Protein AF-A0A1V0PUF7-F1 (afdb_monomer)

Mean predicted aligned error: 21.1 Å

Structure (mmCIF, N/CA/C/O backbone):
data_AF-A0A1V0PUF7-F1
#
_entry.id   AF-A0A1V0PUF7-F1
#
loop_
_atom_site.group_PDB
_atom_site.id
_atom_site.type_symbol
_atom_site.labe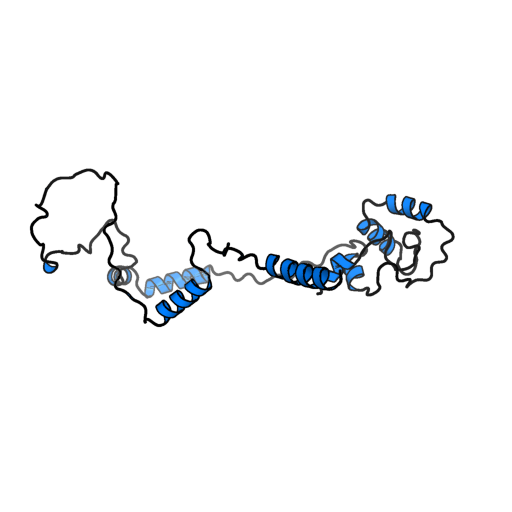l_atom_id
_atom_site.label_alt_id
_atom_site.label_comp_id
_atom_site.label_asym_id
_atom_site.label_entity_id
_atom_site.label_seq_id
_atom_site.pdbx_PDB_ins_code
_atom_site.Cartn_x
_atom_site.Cartn_y
_atom_site.Cartn_z
_atom_site.occupancy
_atom_site.B_iso_or_equiv
_atom_site.auth_seq_id
_atom_site.auth_comp_id
_atom_site.auth_asym_id
_atom_site.auth_atom_id
_atom_site.pdbx_PDB_model_num
ATOM 1 N N . MET A 1 1 ? 55.492 -46.759 9.736 1.00 54.50 1 MET A N 1
ATOM 2 C CA . MET A 1 1 ? 54.784 -45.461 9.606 1.00 54.50 1 MET A CA 1
ATOM 3 C C . MET A 1 1 ? 53.263 -45.589 9.458 1.00 54.50 1 MET A C 1
ATOM 5 O O . MET A 1 1 ? 52.569 -44.731 9.977 1.00 54.50 1 MET A O 1
ATOM 9 N N . ARG A 1 2 ? 52.713 -46.649 8.836 1.00 57.88 2 ARG A N 1
ATOM 10 C CA . ARG A 1 2 ? 51.250 -46.826 8.687 1.00 57.88 2 ARG A CA 1
ATOM 11 C C . ARG A 1 2 ? 50.503 -47.172 9.989 1.00 57.88 2 ARG A C 1
ATOM 13 O O . ARG A 1 2 ? 49.412 -46.662 10.195 1.00 57.88 2 ARG A O 1
ATOM 20 N N . SER A 1 3 ? 51.117 -47.931 10.900 1.00 56.78 3 SER A N 1
ATOM 21 C CA . SER A 1 3 ? 50.485 -48.321 12.176 1.00 56.78 3 SER A CA 1
ATOM 22 C C . SER A 1 3 ? 50.370 -47.184 13.202 1.00 56.78 3 SER A C 1
ATOM 24 O O . SER A 1 3 ? 49.534 -47.248 14.097 1.00 56.78 3 SER A O 1
ATOM 26 N N . GLY A 1 4 ? 51.186 -46.130 13.070 1.00 59.78 4 GLY A N 1
ATOM 27 C CA . GLY A 1 4 ? 51.101 -44.949 13.939 1.00 59.78 4 GLY A CA 1
ATOM 28 C C . GLY A 1 4 ? 49.900 -44.061 13.608 1.00 59.78 4 GLY A C 1
ATOM 29 O O . GLY A 1 4 ? 49.308 -43.469 14.503 1.00 59.78 4 GLY A O 1
ATOM 30 N N . LEU A 1 5 ? 49.490 -44.029 12.335 1.00 60.69 5 LEU A N 1
ATOM 31 C CA . LEU A 1 5 ? 48.364 -43.215 11.878 1.00 60.69 5 LEU A CA 1
ATOM 32 C C . LEU A 1 5 ? 47.017 -43.775 12.370 1.00 60.69 5 LEU A C 1
ATOM 34 O O . LEU A 1 5 ? 46.132 -43.017 12.752 1.00 60.69 5 LEU A O 1
ATOM 38 N N . THR A 1 6 ? 46.880 -45.103 12.426 1.00 68.00 6 THR A N 1
ATOM 39 C CA . THR A 1 6 ? 45.682 -45.776 12.956 1.00 68.00 6 THR A CA 1
ATOM 40 C C . THR A 1 6 ? 45.525 -45.600 14.466 1.00 68.00 6 THR A C 1
ATOM 42 O O . THR A 1 6 ? 44.407 -45.453 14.946 1.00 68.00 6 THR A O 1
ATOM 45 N N . LEU A 1 7 ? 46.631 -45.555 15.215 1.00 67.06 7 LEU A N 1
ATOM 46 C CA . LEU A 1 7 ? 46.606 -45.357 16.669 1.00 67.06 7 LEU A CA 1
ATOM 47 C C . LEU A 1 7 ? 46.245 -43.909 17.044 1.00 67.06 7 LEU A C 1
ATOM 49 O O . LEU A 1 7 ? 45.498 -43.688 17.993 1.00 67.06 7 LEU A O 1
ATOM 53 N N . LEU A 1 8 ? 46.692 -42.934 16.244 1.00 68.19 8 LEU A N 1
ATOM 54 C CA . LEU A 1 8 ? 46.340 -41.521 16.413 1.00 68.19 8 LEU A CA 1
ATOM 55 C C . LEU A 1 8 ? 44.849 -41.249 16.125 1.00 68.19 8 LEU A C 1
ATOM 57 O O . LEU A 1 8 ? 44.216 -40.461 16.824 1.00 68.19 8 LEU A O 1
ATOM 61 N N . ALA A 1 9 ? 44.270 -41.928 15.129 1.00 67.56 9 ALA A N 1
ATOM 62 C CA . ALA A 1 9 ? 42.866 -41.753 14.749 1.00 67.56 9 ALA A CA 1
ATOM 63 C C . ALA A 1 9 ? 41.879 -42.292 15.804 1.00 67.56 9 ALA A C 1
ATOM 65 O O . ALA A 1 9 ? 40.845 -41.674 16.047 1.00 67.56 9 ALA A O 1
ATOM 66 N N . VAL A 1 10 ? 42.206 -43.405 16.474 1.00 67.56 10 VAL A N 1
ATOM 67 C CA . VAL A 1 10 ? 41.369 -43.954 17.559 1.00 67.56 10 VAL A CA 1
ATOM 68 C C . VAL A 1 10 ? 41.420 -43.060 18.803 1.00 67.56 10 VAL A C 1
ATOM 70 O O . VAL A 1 10 ? 40.397 -42.853 19.452 1.00 67.56 10 VAL A O 1
ATOM 73 N N . PHE A 1 11 ? 42.578 -42.461 19.104 1.00 64.25 11 PHE A N 1
ATOM 74 C CA . PHE A 1 11 ? 42.719 -41.547 20.243 1.00 64.25 11 PHE A CA 1
ATOM 75 C C . PHE A 1 11 ? 41.975 -40.216 20.041 1.00 64.25 11 PHE A C 1
ATOM 77 O O . PHE A 1 11 ? 41.446 -39.660 21.001 1.00 64.25 11 PHE A O 1
ATOM 84 N N . ALA A 1 12 ? 41.867 -39.731 18.798 1.00 63.28 12 ALA A N 1
ATOM 85 C CA . ALA A 1 12 ? 41.093 -38.531 18.477 1.00 63.28 12 ALA A CA 1
ATOM 86 C C . ALA A 1 12 ? 39.573 -38.723 18.668 1.00 63.28 12 ALA A C 1
ATOM 88 O O . ALA A 1 12 ? 38.879 -37.766 19.002 1.00 63.28 12 ALA A O 1
ATOM 89 N N . LEU A 1 13 ? 39.054 -39.949 18.512 1.00 61.91 13 LEU A N 1
ATOM 90 C CA . LEU A 1 13 ? 37.620 -40.236 18.656 1.00 61.91 13 LEU A CA 1
ATOM 91 C C . LEU A 1 13 ? 37.158 -40.313 20.124 1.00 61.91 13 LEU A C 1
ATOM 93 O O . LEU A 1 13 ? 36.019 -39.969 20.427 1.00 61.91 13 LEU A O 1
ATOM 97 N N . ALA A 1 14 ? 38.038 -40.713 21.049 1.00 60.75 14 ALA A N 1
ATOM 98 C CA . ALA A 1 14 ? 37.718 -40.793 22.479 1.00 60.75 14 ALA A CA 1
ATOM 99 C C . ALA A 1 14 ? 37.688 -39.419 23.183 1.00 60.75 14 ALA A C 1
ATOM 101 O O . ALA A 1 14 ? 37.128 -39.298 24.270 1.00 60.75 14 ALA A O 1
ATOM 102 N N . ALA A 1 15 ? 38.243 -38.373 22.559 1.00 57.47 15 ALA A N 1
ATOM 103 C CA . ALA A 1 15 ? 38.269 -37.013 23.105 1.00 57.47 15 ALA A CA 1
ATOM 104 C C . ALA A 1 15 ? 36.958 -36.226 22.891 1.00 57.47 15 ALA A C 1
ATOM 106 O O . ALA A 1 15 ? 36.810 -35.135 23.435 1.00 57.47 15 ALA A O 1
ATOM 107 N N . CYS A 1 16 ? 35.996 -36.770 22.136 1.00 59.12 16 CYS A N 1
ATOM 108 C CA . CYS A 1 16 ? 34.691 -36.136 21.914 1.00 59.12 16 CYS A CA 1
ATOM 109 C C . CYS A 1 16 ? 33.589 -36.605 22.877 1.00 59.12 16 CYS A C 1
ATOM 111 O O . CYS A 1 16 ? 32.457 -36.147 22.748 1.00 59.12 16 CYS A O 1
ATOM 113 N N . ASN A 1 17 ? 33.883 -37.471 23.855 1.00 54.75 17 ASN A N 1
ATOM 114 C CA . ASN A 1 17 ? 32.907 -37.842 24.882 1.00 54.75 17 ASN A CA 1
ATOM 115 C C . ASN A 1 17 ? 33.027 -36.910 26.097 1.00 54.75 17 ASN A C 1
ATOM 117 O O . ASN A 1 17 ? 33.421 -37.322 27.187 1.00 54.75 17 ASN A O 1
ATOM 121 N N . THR A 1 18 ? 32.734 -35.622 25.905 1.00 58.53 18 THR A N 1
ATOM 122 C CA . THR A 1 18 ? 32.532 -34.719 27.039 1.00 58.53 18 THR A CA 1
ATOM 123 C C . THR A 1 18 ? 31.222 -35.113 27.701 1.00 58.53 18 THR A C 1
ATOM 125 O O . THR A 1 18 ? 30.160 -34.946 27.101 1.00 58.53 18 THR A O 1
ATOM 128 N N . GLN A 1 19 ? 31.283 -35.640 28.926 1.00 58.41 19 GLN A N 1
ATOM 129 C CA . GLN A 1 19 ? 30.111 -35.686 29.793 1.00 58.41 19 GLN A CA 1
ATOM 130 C C . GLN A 1 19 ? 29.656 -34.236 29.980 1.00 58.41 19 GLN A C 1
ATOM 132 O O . GLN A 1 19 ? 30.264 -33.482 30.736 1.00 58.41 19 GLN A O 1
ATOM 137 N N . LEU A 1 20 ? 28.647 -33.819 29.213 1.00 52.38 20 LEU A N 1
ATOM 138 C CA . LEU A 1 20 ? 27.932 -32.586 29.488 1.00 52.38 20 LEU A CA 1
ATOM 139 C C . LEU A 1 20 ? 27.336 -32.761 30.885 1.00 52.38 20 LEU A C 1
ATOM 141 O O . LEU A 1 20 ? 26.439 -33.582 31.073 1.00 52.38 20 LEU A O 1
ATOM 145 N N . SER A 1 21 ? 27.860 -32.028 31.865 1.00 56.50 21 SER A N 1
ATOM 146 C CA . SER A 1 21 ? 27.171 -31.857 33.138 1.00 56.50 21 SER A CA 1
ATOM 147 C C . SER A 1 21 ? 25.794 -31.278 32.842 1.00 56.50 21 SER A C 1
ATOM 149 O O . SER A 1 21 ? 25.690 -30.270 32.135 1.00 56.50 21 SER A O 1
ATOM 151 N N . ASP A 1 22 ? 24.757 -31.942 33.349 1.00 58.22 22 ASP A N 1
ATOM 152 C CA . ASP A 1 22 ? 23.367 -31.564 33.143 1.00 58.22 22 ASP A CA 1
ATOM 153 C C . ASP A 1 22 ? 23.135 -30.137 33.657 1.00 58.22 22 ASP A C 1
ATOM 155 O O . ASP A 1 22 ? 22.972 -29.879 34.848 1.00 58.22 22 ASP A O 1
ATOM 159 N N . SER A 1 23 ? 23.190 -29.175 32.737 1.00 54.06 23 SER A N 1
ATOM 160 C CA . SER A 1 23 ? 22.937 -27.764 33.027 1.00 54.06 23 SER A CA 1
ATOM 161 C C . SER A 1 23 ? 21.434 -27.484 33.149 1.00 54.06 23 SER A C 1
ATOM 163 O O . SER A 1 23 ? 21.046 -26.333 33.331 1.00 54.06 23 SER A O 1
ATOM 165 N N . ALA A 1 24 ? 20.588 -28.525 33.083 1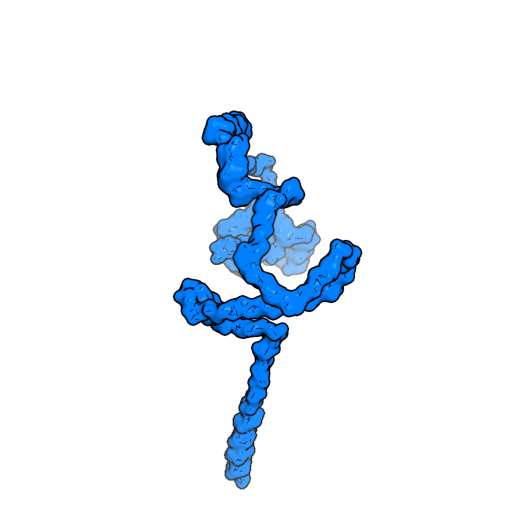.00 51.47 24 ALA A N 1
ATOM 166 C CA . ALA A 1 24 ? 19.198 -28.482 33.519 1.00 51.47 24 ALA A CA 1
ATOM 167 C C . ALA A 1 24 ? 19.045 -28.719 35.032 1.00 51.47 24 ALA A C 1
ATOM 169 O O . ALA A 1 24 ? 17.925 -28.924 35.503 1.00 51.47 24 ALA A O 1
ATOM 170 N N . ALA A 1 25 ? 20.128 -28.611 35.815 1.00 56.50 25 ALA A N 1
ATOM 171 C CA . ALA A 1 25 ? 20.036 -28.209 37.216 1.00 56.50 25 ALA A CA 1
ATOM 172 C C . ALA A 1 25 ? 19.457 -26.785 37.266 1.00 56.50 25 ALA A C 1
ATOM 174 O O . ALA A 1 25 ? 20.166 -25.787 37.393 1.00 56.50 25 ALA A O 1
ATOM 175 N N . GLY A 1 26 ? 18.147 -26.698 37.041 1.00 54.66 26 GLY A N 1
ATOM 176 C CA . GLY A 1 26 ? 17.382 -25.476 37.108 1.00 54.66 26 GLY A CA 1
ATOM 177 C C . GLY A 1 26 ? 17.546 -24.812 38.469 1.00 54.66 26 GLY A C 1
ATOM 178 O O . GLY A 1 26 ? 18.071 -25.368 39.430 1.00 54.66 26 GLY A O 1
ATOM 179 N N . VAL A 1 27 ? 17.050 -23.590 38.538 1.00 58.72 27 VAL A N 1
ATOM 180 C CA . VAL A 1 27 ? 17.091 -22.640 39.659 1.00 58.72 27 VAL A CA 1
ATOM 181 C C . VAL A 1 27 ? 16.249 -23.078 40.881 1.00 58.72 27 VAL A C 1
ATOM 183 O O . VAL A 1 27 ? 15.682 -22.253 41.589 1.00 58.72 27 VAL A O 1
ATOM 186 N N . GLY A 1 28 ? 16.190 -24.384 41.160 1.00 56.34 28 GLY A N 1
ATOM 187 C CA . GLY A 1 28 ? 15.453 -24.973 42.279 1.00 56.34 28 GLY A CA 1
ATOM 188 C C . GLY A 1 28 ? 13.972 -25.213 41.995 1.00 56.34 28 GLY A C 1
ATOM 189 O O . GLY A 1 28 ? 13.187 -25.299 42.932 1.00 56.34 28 GLY A O 1
ATOM 190 N N . TYR A 1 29 ? 13.576 -25.301 40.724 1.00 53.59 29 TYR A N 1
ATOM 191 C CA . TYR A 1 29 ? 12.231 -25.723 40.333 1.00 53.59 29 TYR A CA 1
ATOM 192 C C . TYR A 1 29 ? 12.358 -27.085 39.667 1.00 53.59 29 TYR A C 1
ATOM 194 O O . TYR A 1 29 ? 13.157 -27.240 38.738 1.00 53.59 29 TYR A O 1
ATOM 202 N N . ASP A 1 30 ? 11.605 -28.062 40.161 1.00 64.88 30 ASP A N 1
ATOM 203 C CA . ASP A 1 30 ? 11.598 -29.411 39.611 1.00 64.88 30 ASP A CA 1
ATOM 204 C C . ASP A 1 30 ? 11.327 -29.401 38.101 1.00 64.88 30 ASP A C 1
ATOM 206 O O . ASP A 1 30 ? 10.665 -28.509 37.559 1.00 64.88 30 ASP A O 1
ATOM 210 N N . SER A 1 31 ? 11.849 -30.410 37.397 1.00 74.44 31 SER A N 1
ATOM 211 C CA . SER A 1 31 ? 11.601 -30.544 35.961 1.00 74.44 31 SER A CA 1
ATOM 212 C C . SER A 1 31 ? 10.095 -30.563 35.678 1.00 74.44 31 SER A C 1
ATOM 214 O O . SER A 1 31 ? 9.304 -31.113 36.446 1.00 74.44 31 SER A O 1
ATOM 216 N N . TYR A 1 32 ? 9.680 -30.012 34.537 1.00 69.56 32 TYR A N 1
ATOM 217 C CA . TYR A 1 32 ? 8.265 -29.989 34.153 1.00 69.56 32 TYR A CA 1
ATOM 218 C C . TYR A 1 32 ? 7.618 -31.389 34.165 1.00 69.56 32 TYR A C 1
ATOM 220 O O . TYR A 1 32 ? 6.437 -31.530 34.478 1.00 69.56 32 TYR A O 1
ATOM 228 N N . GLY A 1 33 ? 8.401 -32.437 33.878 1.00 79.19 33 GLY A N 1
ATOM 229 C CA . GLY A 1 33 ? 7.958 -33.827 33.989 1.00 79.19 33 GLY A CA 1
ATOM 230 C C . GLY A 1 33 ? 7.598 -34.231 35.422 1.00 79.19 33 GLY A C 1
ATOM 231 O O . GLY A 1 33 ? 6.561 -34.853 35.628 1.00 79.19 33 GLY A O 1
ATOM 232 N N . ALA A 1 34 ? 8.393 -33.825 36.415 1.00 74.06 34 ALA A N 1
ATOM 233 C CA . ALA A 1 34 ? 8.101 -34.080 37.826 1.00 74.06 34 ALA A CA 1
ATOM 234 C C . ALA A 1 34 ? 6.834 -33.340 38.291 1.00 74.06 34 ALA A C 1
ATOM 236 O O . ALA A 1 34 ? 5.981 -33.939 38.944 1.00 74.06 34 ALA A O 1
ATOM 237 N N . TYR A 1 35 ? 6.645 -32.087 37.860 1.00 74.81 35 TYR A N 1
ATOM 238 C CA . TYR A 1 35 ? 5.406 -31.341 38.112 1.00 74.81 35 TYR A CA 1
ATOM 239 C C . TYR A 1 35 ? 4.171 -32.037 37.516 1.00 74.81 35 TYR A C 1
ATOM 241 O O . TYR A 1 35 ? 3.133 -32.140 38.171 1.00 74.81 35 TYR A O 1
ATOM 249 N N . ALA A 1 36 ? 4.269 -32.538 36.280 1.00 80.88 36 ALA A N 1
ATOM 250 C CA . ALA A 1 36 ? 3.162 -33.234 35.629 1.00 80.88 36 ALA A CA 1
ATOM 251 C C . ALA A 1 36 ? 2.765 -34.514 36.383 1.00 80.88 36 ALA A C 1
ATOM 253 O O . ALA A 1 36 ? 1.575 -34.747 36.587 1.00 80.88 36 ALA A O 1
ATOM 254 N N . VAL A 1 37 ? 3.748 -35.290 36.853 1.00 79.56 37 VAL A N 1
ATOM 255 C CA . VAL A 1 37 ? 3.519 -36.513 37.641 1.00 79.56 37 VAL A CA 1
ATOM 256 C C . VAL A 1 37 ? 2.880 -36.194 38.994 1.00 79.56 37 VAL A C 1
ATOM 258 O O . VAL A 1 37 ? 1.894 -36.826 39.364 1.00 79.56 37 VAL A O 1
ATOM 261 N N . GLN A 1 38 ? 3.379 -35.186 39.711 1.00 79.38 38 GLN A N 1
ATOM 262 C CA . GLN A 1 38 ? 2.833 -34.810 41.018 1.00 79.38 38 GLN A CA 1
ATOM 263 C C . GLN A 1 38 ? 1.401 -34.264 40.913 1.00 79.38 38 GLN A C 1
ATOM 265 O O . GLN A 1 38 ? 0.551 -34.551 41.754 1.00 79.38 38 GLN A O 1
ATOM 270 N N . ARG A 1 39 ? 1.098 -33.529 39.836 1.00 78.81 39 ARG A N 1
ATOM 271 C CA . ARG A 1 39 ? -0.262 -33.069 39.540 1.00 78.81 39 ARG A CA 1
ATOM 272 C C . ARG A 1 39 ? -1.212 -34.234 39.258 1.00 78.81 39 ARG A C 1
ATOM 274 O O . ARG A 1 39 ? -2.337 -34.209 39.745 1.00 78.81 39 ARG A O 1
ATOM 281 N N . GLU A 1 40 ? -0.783 -35.232 38.487 1.00 78.69 40 GLU A N 1
ATOM 282 C CA . GLU A 1 40 ? -1.593 -36.431 38.219 1.00 78.69 40 GLU A CA 1
ATOM 283 C C . GLU A 1 40 ? -1.876 -37.210 39.511 1.00 78.69 40 GLU A C 1
ATOM 285 O O . GLU A 1 40 ? -3.022 -37.580 39.744 1.00 78.69 40 GLU A O 1
ATOM 290 N N . GLN A 1 41 ? -0.884 -37.357 40.396 1.00 78.81 41 GLN A N 1
ATOM 291 C CA . GLN A 1 41 ? -1.042 -38.013 41.704 1.00 78.81 41 GLN A CA 1
ATOM 292 C C . GLN A 1 41 ? -1.995 -37.262 42.650 1.00 78.81 41 GLN A C 1
ATOM 294 O O . GLN A 1 41 ? -2.788 -37.881 43.362 1.00 78.81 41 GLN A O 1
ATOM 299 N N . ALA A 1 42 ? -1.948 -35.925 42.646 1.00 75.50 42 ALA A N 1
ATOM 300 C CA . ALA A 1 42 ? -2.864 -35.089 43.424 1.00 75.50 42 ALA A CA 1
ATOM 301 C C . ALA A 1 42 ? -4.306 -35.151 42.889 1.00 75.50 42 ALA A C 1
ATOM 303 O O . ALA A 1 42 ? -5.259 -35.110 43.665 1.00 75.50 42 ALA A O 1
ATOM 304 N N . LEU A 1 43 ? -4.475 -35.275 41.569 1.00 76.38 43 LEU A N 1
ATOM 305 C CA . LEU A 1 43 ? -5.785 -35.412 40.927 1.00 76.38 43 LEU A CA 1
ATOM 306 C C . LEU A 1 43 ? -6.367 -36.824 41.064 1.00 76.38 43 LEU A C 1
ATOM 308 O O . LEU A 1 43 ? -7.585 -36.967 41.135 1.00 76.38 43 LEU A O 1
ATOM 312 N N . SER A 1 44 ? -5.519 -37.854 41.118 1.00 77.44 44 SER A N 1
ATOM 313 C CA . SER A 1 44 ? -5.937 -39.243 41.326 1.00 77.44 44 SER A CA 1
ATOM 314 C C . SER A 1 44 ? -6.200 -39.584 42.796 1.00 77.44 44 SER A C 1
ATOM 316 O O . SER A 1 44 ? -6.651 -40.687 43.079 1.00 77.44 44 SER A O 1
ATOM 318 N N . GLY A 1 45 ? -5.942 -38.653 43.726 1.00 65.00 45 GLY A N 1
ATOM 319 C CA . GLY A 1 45 ? -6.181 -38.831 45.162 1.00 65.00 45 GLY A CA 1
ATOM 320 C C . GLY A 1 45 ? -5.190 -39.765 45.865 1.00 65.00 45 GLY A C 1
ATOM 321 O O . GLY A 1 45 ? -5.385 -40.082 47.034 1.00 65.00 45 GLY A O 1
ATOM 322 N N . GLU A 1 46 ? -4.117 -40.172 45.183 1.00 62.91 46 GLU A N 1
ATOM 323 C CA . GLU A 1 46 ? -3.211 -41.242 45.632 1.00 62.91 46 GLU A CA 1
ATOM 324 C C . GLU A 1 46 ? -1.924 -40.706 46.301 1.00 62.91 46 GLU A C 1
ATOM 326 O O . GLU A 1 46 ? -0.991 -41.460 46.563 1.00 62.91 46 GLU A O 1
ATOM 331 N N . GLY A 1 47 ? -1.850 -39.393 46.557 1.00 59.16 47 GLY A N 1
ATOM 332 C CA . GLY A 1 47 ? -0.657 -38.706 47.078 1.00 59.16 47 GLY A CA 1
ATOM 333 C C . GLY A 1 47 ? -0.937 -37.682 48.180 1.00 59.16 47 GLY A C 1
ATOM 334 O O . GLY A 1 47 ? -0.199 -36.709 48.314 1.00 59.16 47 GLY A O 1
ATOM 335 N N . ALA A 1 48 ? -2.017 -37.853 48.944 1.00 55.81 48 ALA A N 1
ATOM 336 C CA . ALA A 1 48 ? -2.269 -37.032 50.123 1.00 55.81 48 ALA A CA 1
ATOM 337 C C . ALA A 1 48 ? -1.472 -37.574 51.321 1.00 55.81 48 ALA A C 1
ATOM 339 O O . ALA A 1 48 ? -2.023 -38.248 52.190 1.00 55.81 48 ALA A O 1
ATOM 340 N N . ASP A 1 49 ? -0.173 -37.273 51.378 1.00 57.12 49 ASP A N 1
ATOM 341 C CA . ASP A 1 49 ? 0.524 -37.304 52.664 1.00 57.12 49 ASP A CA 1
ATOM 342 C C . ASP A 1 49 ? -0.152 -36.287 53.601 1.00 57.12 49 ASP A C 1
ATOM 344 O O . ASP A 1 49 ? -0.510 -35.184 53.162 1.00 57.12 49 ASP A O 1
ATOM 348 N N . PRO A 1 50 ? -0.373 -36.619 54.886 1.00 52.22 50 PRO A N 1
ATOM 349 C CA . PRO A 1 50 ? -0.953 -35.673 55.822 1.00 52.22 50 PRO A CA 1
ATO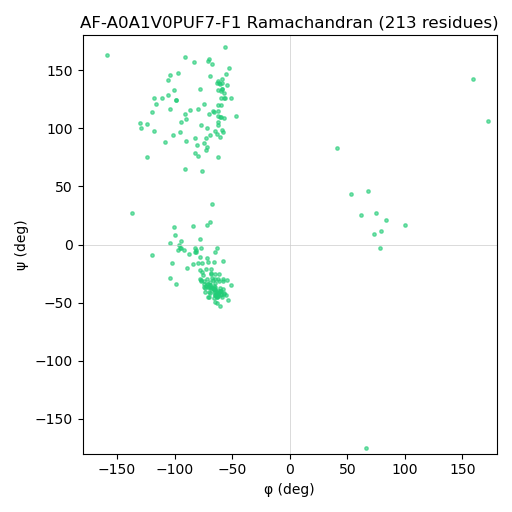M 350 C C . PRO A 1 50 ? -0.043 -34.448 55.912 1.00 52.22 50 PRO A C 1
ATOM 352 O O . PRO A 1 50 ? 1.123 -34.546 56.291 1.00 52.22 50 PRO A O 1
ATOM 355 N N . VAL A 1 51 ? -0.589 -33.280 55.575 1.00 48.84 51 VAL A N 1
ATOM 356 C CA . VAL A 1 51 ? 0.076 -31.993 55.782 1.00 48.84 51 VAL A CA 1
ATOM 357 C C . VAL A 1 51 ? 0.269 -31.803 57.285 1.00 48.84 51 VAL A C 1
ATOM 359 O O . VAL A 1 51 ? -0.621 -31.335 57.993 1.00 48.84 51 VAL A O 1
ATOM 362 N N . THR A 1 52 ? 1.440 -32.169 57.798 1.00 48.19 52 THR A N 1
ATOM 363 C CA . THR A 1 52 ? 1.906 -31.687 59.096 1.00 48.19 52 THR A CA 1
ATOM 364 C C . THR A 1 52 ? 2.268 -30.219 58.930 1.00 48.19 52 THR A C 1
ATOM 366 O O . THR A 1 52 ? 3.330 -29.882 58.409 1.00 48.19 52 THR A O 1
ATOM 369 N N . VAL A 1 53 ? 1.364 -29.335 59.348 1.00 46.19 53 VAL A N 1
ATOM 370 C CA . VAL A 1 53 ? 1.661 -27.913 59.526 1.00 46.19 53 VAL A CA 1
ATOM 371 C C . VAL A 1 53 ? 2.736 -27.774 60.604 1.00 46.19 53 VAL A C 1
ATOM 373 O O . VAL A 1 53 ? 2.466 -27.915 61.795 1.00 46.19 53 VAL A O 1
ATOM 376 N N . ALA A 1 54 ? 3.977 -27.523 60.186 1.00 53.09 54 ALA A N 1
ATOM 377 C CA . ALA A 1 54 ? 4.988 -26.994 61.090 1.00 53.09 54 ALA A CA 1
ATOM 378 C C . ALA A 1 54 ? 4.518 -25.608 61.579 1.00 53.09 54 ALA A C 1
ATOM 380 O O . ALA A 1 54 ? 3.956 -24.855 60.775 1.00 53.09 54 ALA A O 1
ATOM 381 N N . PRO A 1 55 ? 4.713 -25.248 62.862 1.00 48.88 55 PRO A N 1
ATOM 382 C CA . PRO A 1 55 ? 4.342 -23.925 63.344 1.00 48.88 55 PRO A CA 1
ATOM 383 C C . PRO A 1 55 ? 5.062 -22.851 62.523 1.00 48.88 55 PRO A C 1
ATOM 385 O O . PRO A 1 55 ? 6.276 -22.924 62.330 1.00 48.88 55 PRO A O 1
ATOM 388 N N . LEU A 1 56 ? 4.311 -21.860 62.037 1.00 41.59 56 LEU A N 1
ATOM 389 C CA . LEU A 1 56 ? 4.898 -20.645 61.486 1.00 41.59 56 LEU A CA 1
ATOM 390 C C . LEU A 1 56 ? 5.669 -19.940 62.604 1.00 41.59 56 LEU A C 1
ATOM 392 O O . LEU A 1 56 ? 5.071 -19.507 63.590 1.00 41.59 56 LEU A O 1
ATOM 396 N N . ASP A 1 57 ? 6.972 -19.761 62.409 1.00 43.50 57 ASP A N 1
ATOM 397 C CA . ASP A 1 57 ? 7.778 -18.848 63.212 1.00 43.50 57 ASP A CA 1
ATOM 398 C C . ASP A 1 57 ? 7.409 -17.408 62.812 1.00 43.50 57 ASP A C 1
ATOM 400 O O . ASP A 1 57 ? 8.037 -16.767 61.968 1.00 43.50 57 ASP A O 1
ATOM 404 N N . VAL A 1 58 ? 6.302 -16.905 63.365 1.00 42.56 58 VAL A N 1
ATOM 405 C CA . VAL A 1 58 ? 5.925 -15.494 63.248 1.00 42.56 58 VAL A CA 1
ATOM 406 C C . VAL A 1 58 ? 6.841 -14.707 64.177 1.00 42.56 58 VAL A C 1
ATOM 408 O O . VAL A 1 58 ? 6.505 -14.426 65.324 1.00 42.56 58 VAL A O 1
ATOM 411 N N . THR A 1 59 ? 8.007 -14.296 63.679 1.00 45.91 59 THR A N 1
ATOM 412 C CA . THR A 1 59 ? 8.790 -13.220 64.308 1.00 45.91 59 THR A CA 1
ATOM 413 C C . THR A 1 59 ? 8.137 -11.873 63.981 1.00 45.91 59 THR A C 1
ATOM 415 O O . THR A 1 59 ? 8.674 -11.025 63.276 1.00 45.91 59 THR A O 1
ATOM 418 N N . GLY A 1 60 ? 6.907 -11.705 64.458 1.00 42.72 60 GLY A N 1
ATOM 419 C CA . GLY A 1 60 ? 6.147 -10.467 64.421 1.00 42.72 60 GLY A CA 1
ATOM 420 C C . GLY A 1 60 ? 5.750 -10.134 65.847 1.00 42.72 60 GLY A C 1
ATOM 421 O O . GLY A 1 60 ? 4.864 -10.767 66.411 1.00 42.72 60 GLY A O 1
ATOM 422 N N . THR A 1 61 ? 6.438 -9.168 66.445 1.00 47.44 61 THR A N 1
ATOM 423 C CA . THR A 1 61 ? 6.145 -8.621 67.770 1.00 47.44 61 THR A CA 1
ATOM 424 C C . THR A 1 61 ? 4.739 -8.016 67.786 1.00 47.44 61 THR A C 1
ATOM 426 O O . THR A 1 61 ? 4.546 -6.849 67.454 1.00 47.44 61 THR A O 1
ATOM 429 N N . ALA A 1 62 ? 3.749 -8.815 68.181 1.00 40.28 62 ALA A N 1
ATOM 430 C CA . ALA A 1 62 ? 2.427 -8.344 68.564 1.00 40.28 62 ALA A CA 1
ATOM 431 C C . ALA A 1 62 ? 2.360 -8.277 70.093 1.00 40.28 62 ALA A C 1
ATOM 433 O O . ALA A 1 62 ? 2.677 -9.233 70.799 1.00 40.28 62 ALA A O 1
ATOM 434 N N . ALA A 1 63 ? 2.026 -7.088 70.582 1.00 41.72 63 ALA A N 1
ATOM 435 C CA . ALA A 1 63 ? 2.045 -6.712 71.981 1.00 41.72 63 ALA A CA 1
ATOM 436 C C . ALA A 1 63 ? 1.145 -7.597 72.858 1.00 41.72 63 ALA A C 1
ATOM 438 O O . ALA A 1 63 ? 0.017 -7.936 72.506 1.00 41.72 63 ALA A O 1
ATOM 439 N N . VAL A 1 64 ? 1.688 -7.909 74.032 1.00 44.72 64 VAL A N 1
ATOM 440 C CA . VAL A 1 64 ? 1.072 -8.598 75.166 1.00 44.72 64 VAL A CA 1
ATOM 441 C C . VAL A 1 64 ? -0.176 -7.846 75.636 1.00 44.72 64 VAL A C 1
ATOM 443 O O . VAL A 1 64 ? -0.072 -6.675 75.993 1.00 44.72 64 VAL A O 1
ATOM 446 N N . ILE A 1 65 ? -1.320 -8.534 75.722 1.00 40.75 65 ILE A N 1
ATOM 447 C CA . ILE A 1 65 ? -2.419 -8.154 76.623 1.00 40.75 65 ILE A CA 1
ATOM 448 C C . ILE A 1 65 ? -2.832 -9.380 77.450 1.00 40.75 65 ILE A C 1
ATOM 450 O O . ILE A 1 65 ? -3.503 -10.290 76.980 1.00 40.75 65 ILE A O 1
ATOM 454 N N . GLU A 1 66 ? -2.312 -9.369 78.678 1.00 47.75 66 GLU A N 1
ATOM 455 C CA . GLU A 1 66 ? -2.930 -9.745 79.956 1.00 47.75 66 GLU A CA 1
ATOM 456 C C . GLU A 1 66 ? -3.827 -10.989 80.025 1.00 47.75 66 GLU A C 1
ATOM 458 O O . GLU A 1 66 ? -5.049 -10.894 80.026 1.00 47.75 66 GLU A O 1
ATOM 463 N N . ASN A 1 67 ? -3.191 -12.155 80.176 1.00 43.69 67 ASN A N 1
ATOM 464 C CA . ASN A 1 67 ? -3.353 -13.091 81.305 1.00 43.69 67 ASN A CA 1
ATOM 465 C C . ASN A 1 67 ? -2.566 -14.365 80.935 1.00 43.69 67 ASN A C 1
ATOM 467 O O . ASN A 1 67 ? -3.009 -15.083 80.036 1.00 43.69 67 ASN A O 1
ATOM 471 N N . PRO A 1 68 ? -1.392 -14.659 81.528 1.00 43.03 68 PRO A N 1
ATOM 472 C CA . PRO A 1 68 ? -0.655 -15.859 81.166 1.00 43.03 68 PRO A CA 1
ATOM 473 C C . PRO A 1 68 ? -1.397 -17.060 81.757 1.00 43.03 68 PRO A C 1
ATOM 475 O O . PRO A 1 68 ? -1.185 -17.439 82.905 1.00 43.03 68 PRO A O 1
ATOM 478 N N . LEU A 1 69 ? -2.308 -17.643 80.979 1.00 45.16 69 LEU A N 1
ATOM 479 C CA . LEU A 1 69 ? -2.693 -19.026 81.195 1.00 45.16 69 LEU A CA 1
ATOM 480 C C . LEU A 1 69 ? -1.467 -19.870 80.862 1.00 45.16 69 LEU A C 1
ATOM 482 O O . LEU A 1 69 ? -0.963 -19.861 79.740 1.00 45.16 69 LEU A O 1
ATOM 486 N N . ASP A 1 70 ? -0.964 -20.525 81.898 1.00 44.06 70 ASP A N 1
ATOM 487 C CA . ASP A 1 70 ? 0.128 -21.481 81.869 1.00 44.06 70 ASP A CA 1
ATOM 488 C C . ASP A 1 70 ? -0.092 -22.485 80.720 1.00 44.06 70 ASP A C 1
ATOM 490 O O . ASP A 1 70 ? -1.013 -23.305 80.753 1.00 44.06 70 ASP A O 1
ATOM 494 N N . ALA A 1 71 ? 0.740 -22.416 79.677 1.00 50.00 71 ALA A N 1
ATOM 495 C CA . ALA A 1 71 ? 0.636 -23.236 78.462 1.00 50.00 71 ALA A CA 1
ATOM 496 C C . ALA A 1 71 ? 1.027 -24.716 78.684 1.00 50.00 71 ALA A C 1
ATOM 498 O O . ALA A 1 71 ? 1.330 -25.442 77.739 1.00 50.00 71 ALA A O 1
ATOM 499 N N . THR A 1 72 ? 1.061 -25.163 79.940 1.00 48.41 72 THR A N 1
ATOM 500 C CA . THR A 1 72 ? 1.478 -26.504 80.366 1.00 48.41 72 THR A CA 1
ATOM 501 C C . THR A 1 72 ? 0.310 -27.419 80.737 1.00 48.41 72 THR A C 1
ATOM 503 O O . THR A 1 72 ? 0.530 -28.584 81.071 1.00 48.41 72 THR A O 1
ATOM 506 N N . THR A 1 73 ? -0.936 -26.950 80.622 1.00 50.75 73 THR A N 1
ATOM 507 C CA . THR A 1 73 ? -2.122 -27.807 80.760 1.00 50.75 73 THR A CA 1
ATOM 508 C C . THR A 1 73 ? -2.648 -28.217 79.379 1.00 50.75 73 THR A C 1
ATOM 510 O O . THR A 1 73 ? -2.903 -27.346 78.546 1.00 50.75 73 THR A O 1
ATOM 513 N N . PRO A 1 74 ? -2.797 -29.525 79.084 1.00 53.38 74 PRO A N 1
ATOM 514 C CA . PRO A 1 74 ? -3.490 -29.972 77.883 1.00 53.38 74 PRO A CA 1
ATOM 515 C C . PRO A 1 74 ? -4.933 -29.466 77.933 1.00 53.38 74 PRO A C 1
ATOM 517 O O . PRO A 1 74 ? -5.719 -29.915 78.765 1.00 53.38 74 PRO A O 1
ATOM 520 N N . VAL A 1 75 ? -5.268 -28.505 77.076 1.00 56.41 75 VAL A N 1
ATOM 521 C CA . VAL A 1 75 ? -6.653 -28.078 76.876 1.00 56.41 75 VAL A CA 1
ATOM 522 C C . VAL A 1 75 ? -7.336 -29.171 76.062 1.00 56.41 75 VAL A C 1
ATOM 524 O O . VAL A 1 75 ? -6.875 -29.511 74.970 1.00 56.41 75 VAL A O 1
ATOM 527 N N . ASP A 1 76 ? -8.399 -29.757 76.609 1.00 61.56 76 ASP A N 1
ATOM 528 C CA . ASP A 1 76 ? -9.244 -30.698 75.881 1.00 61.56 76 ASP A CA 1
ATOM 529 C C . ASP A 1 76 ? -9.824 -29.964 74.653 1.00 61.56 76 ASP A C 1
ATOM 531 O O . ASP A 1 76 ? -10.405 -28.888 74.815 1.00 61.56 76 ASP A O 1
ATOM 535 N N . PRO A 1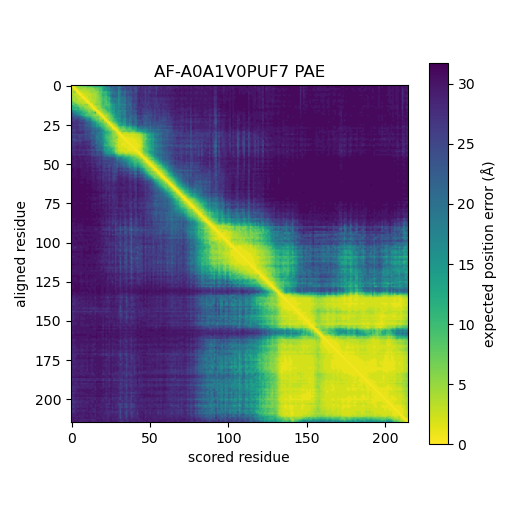 77 ? -9.681 -30.478 73.416 1.00 56.69 77 PRO A N 1
ATOM 536 C CA . PRO A 1 77 ? -10.258 -29.842 72.229 1.00 56.69 77 PRO A CA 1
ATOM 537 C C . PRO A 1 77 ? -11.787 -29.665 72.315 1.00 56.69 77 PRO A C 1
ATOM 539 O O . PRO A 1 77 ? -12.348 -28.888 71.544 1.00 56.69 77 PRO A O 1
ATOM 542 N N . SER A 1 78 ? -12.450 -30.334 73.266 1.00 58.09 78 SER A N 1
ATOM 543 C CA . SER A 1 78 ? -13.857 -30.132 73.636 1.00 58.09 78 SER A CA 1
ATOM 544 C C . SER A 1 78 ? -14.168 -28.750 74.231 1.00 58.09 78 SER A C 1
ATOM 546 O O . SER A 1 78 ? -15.307 -28.298 74.134 1.00 58.09 78 SER A O 1
ATOM 548 N N . ASP A 1 79 ? -13.181 -28.081 74.839 1.00 55.16 79 ASP A N 1
ATOM 549 C CA . ASP A 1 79 ? -13.355 -26.813 75.569 1.00 55.16 79 ASP A CA 1
ATOM 550 C C . ASP A 1 79 ? -13.079 -25.566 74.710 1.00 55.16 79 ASP A C 1
ATOM 552 O O . ASP A 1 79 ? -13.284 -24.431 75.152 1.00 55.16 79 ASP A O 1
ATOM 556 N N . VAL A 1 80 ? -12.658 -25.738 73.451 1.00 57.59 80 VAL A N 1
ATOM 557 C CA . VAL A 1 80 ? -12.488 -24.619 72.515 1.00 57.59 80 VAL A CA 1
ATOM 558 C C . VAL A 1 80 ? -13.849 -24.249 71.926 1.00 57.59 80 VAL A C 1
ATOM 560 O O . VAL A 1 80 ? -14.236 -24.690 70.844 1.00 57.59 80 VAL A O 1
ATOM 563 N N . ALA A 1 81 ? -14.591 -23.397 72.631 1.00 59.62 81 ALA A N 1
ATOM 564 C CA . ALA A 1 81 ? -15.765 -22.746 72.064 1.00 59.62 81 ALA A CA 1
ATOM 565 C C . ALA A 1 81 ? -15.325 -21.805 70.926 1.00 59.62 81 ALA A C 1
ATOM 567 O O . ALA A 1 81 ? -14.900 -20.671 71.158 1.00 59.62 81 ALA A O 1
ATOM 568 N N . ILE A 1 82 ? -15.420 -22.270 69.675 1.00 60.62 82 ILE A N 1
ATOM 569 C CA . ILE A 1 82 ? -15.271 -21.416 68.492 1.00 60.62 82 ILE A CA 1
ATOM 570 C C . ILE A 1 82 ? -16.401 -20.381 68.542 1.00 60.62 82 ILE A C 1
ATOM 572 O O . ILE A 1 82 ? -17.563 -20.693 68.277 1.00 60.62 82 ILE A O 1
ATOM 576 N N . THR A 1 83 ? -16.077 -19.138 68.892 1.00 57.88 83 THR A N 1
ATOM 577 C CA . THR A 1 83 ? -17.028 -18.027 68.803 1.00 57.88 83 THR A CA 1
ATOM 578 C C . THR A 1 83 ? -17.310 -17.721 67.331 1.00 57.88 83 THR A C 1
ATOM 580 O O . THR A 1 83 ? -16.584 -16.985 66.668 1.00 57.88 83 THR A O 1
ATOM 583 N N . THR A 1 84 ? -18.378 -18.306 66.788 1.00 60.59 84 THR A N 1
ATOM 584 C CA . THR A 1 84 ? -18.833 -18.062 65.407 1.00 60.59 84 THR A CA 1
ATOM 585 C C . THR A 1 84 ? -19.465 -16.681 65.225 1.00 60.59 84 THR A C 1
ATOM 587 O O . THR A 1 84 ? -19.694 -16.256 64.096 1.00 60.59 84 THR A O 1
ATOM 590 N N . ASN A 1 85 ? -19.746 -15.968 66.320 1.00 56.06 85 ASN A N 1
ATOM 591 C CA . ASN A 1 85 ? -20.152 -14.568 66.289 1.00 56.06 85 ASN A CA 1
ATOM 592 C C . ASN A 1 85 ? -18.908 -13.690 66.371 1.00 56.06 85 ASN A C 1
ATOM 594 O O . ASN A 1 85 ? -18.461 -13.311 67.453 1.00 56.06 85 ASN A O 1
ATOM 598 N N . ASN A 1 86 ? -18.355 -13.376 65.205 1.00 65.69 86 ASN A N 1
ATOM 599 C CA . ASN A 1 86 ? -17.290 -12.401 65.066 1.00 65.69 86 ASN A CA 1
ATOM 600 C C . ASN A 1 86 ? -17.879 -11.149 64.393 1.00 65.69 86 ASN A C 1
ATOM 602 O O . ASN A 1 86 ? -17.879 -11.067 63.169 1.00 65.69 86 ASN A O 1
ATOM 606 N N . PRO A 1 87 ? -18.438 -10.192 65.160 1.00 65.12 87 PRO A N 1
ATOM 607 C CA . PRO A 1 87 ? -19.163 -9.041 64.607 1.00 65.12 87 PRO A CA 1
ATOM 608 C C . PRO A 1 87 ? -18.284 -8.089 63.773 1.00 65.12 87 PRO A C 1
ATOM 610 O O . PRO A 1 87 ? -18.810 -7.158 63.171 1.00 65.12 87 PRO A O 1
ATOM 613 N N . GLY A 1 88 ? -16.961 -8.304 63.743 1.00 67.94 88 GLY A N 1
ATOM 614 C CA . GLY A 1 88 ? -16.018 -7.604 62.867 1.00 67.94 88 GLY A CA 1
ATOM 615 C C . GLY A 1 88 ? -15.653 -8.347 61.574 1.00 67.94 88 GLY A C 1
ATOM 616 O O . GLY A 1 88 ? -14.922 -7.786 60.762 1.00 67.94 88 GLY A O 1
ATOM 617 N N . LEU A 1 89 ? -16.120 -9.586 61.373 1.00 69.62 89 LEU A N 1
ATOM 618 C CA . LEU A 1 89 ? -15.913 -10.353 60.142 1.00 69.62 89 LEU A CA 1
ATOM 619 C C . LEU A 1 89 ? -17.201 -10.410 59.312 1.00 69.62 89 LEU A C 1
ATOM 621 O O . LEU A 1 89 ? -18.299 -10.560 59.839 1.00 69.62 89 LEU A O 1
ATOM 625 N N . SER A 1 90 ? -17.021 -10.321 58.000 1.00 77.00 90 SER A N 1
ATOM 626 C CA . SER A 1 90 ? -18.037 -10.524 56.966 1.00 77.00 90 SER A CA 1
ATOM 627 C C . SER A 1 90 ? -18.804 -11.848 57.1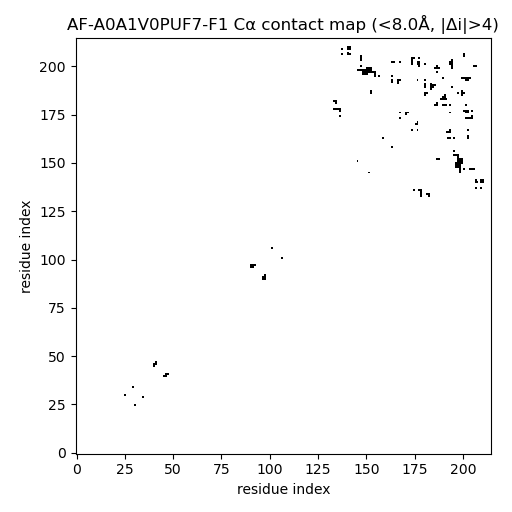49 1.00 77.00 90 SER A C 1
ATOM 629 O O . SER A 1 90 ? -18.180 -12.909 57.223 1.00 77.00 90 SER A O 1
ATOM 631 N N . ASP A 1 91 ? -20.141 -11.815 57.202 1.00 80.69 91 ASP A N 1
ATOM 632 C CA . ASP A 1 91 ? -21.007 -12.998 57.346 1.00 80.69 91 ASP A CA 1
ATOM 633 C C . ASP A 1 91 ? -21.649 -13.478 56.027 1.00 80.69 91 ASP A C 1
ATOM 635 O O . ASP A 1 91 ? -22.538 -14.329 56.021 1.00 80.69 91 ASP A O 1
ATOM 639 N N . GLU A 1 92 ? -21.142 -13.005 54.890 1.00 75.00 92 GLU A N 1
ATOM 640 C CA . GLU A 1 92 ? -21.582 -13.316 53.522 1.00 75.00 92 GLU A CA 1
ATOM 641 C C . GLU A 1 92 ? -21.342 -14.783 53.133 1.00 75.00 92 GLU A C 1
ATOM 643 O O . GLU A 1 92 ? -21.903 -15.254 52.147 1.00 75.00 92 GLU A O 1
ATOM 648 N N . GLN A 1 93 ? -20.527 -15.517 53.897 1.00 79.56 93 GLN A N 1
ATOM 649 C CA . GLN A 1 93 ? -20.332 -16.965 53.739 1.00 79.56 93 GLN A CA 1
ATOM 650 C C . GLN A 1 93 ? -21.231 -17.807 54.669 1.00 79.56 93 GLN A C 1
ATOM 652 O O . GLN A 1 93 ? -21.215 -19.034 54.591 1.00 79.56 93 GLN A O 1
ATOM 657 N N . ASN A 1 94 ? -22.036 -17.191 55.546 1.00 82.19 94 ASN A N 1
ATOM 658 C CA . ASN A 1 94 ? -22.985 -17.896 56.410 1.00 82.19 94 ASN A CA 1
ATOM 659 C C . ASN A 1 94 ? -24.383 -17.933 55.767 1.00 82.19 94 ASN A C 1
ATOM 661 O O . ASN A 1 94 ? -25.134 -16.957 55.795 1.00 82.19 94 ASN A O 1
ATOM 665 N N . PHE A 1 95 ? -24.775 -19.097 55.243 1.00 78.75 95 PHE A N 1
ATOM 666 C CA . PHE A 1 95 ? -26.060 -19.293 54.562 1.00 78.75 95 PHE A CA 1
ATOM 667 C C . PHE A 1 95 ? -27.291 -18.968 55.427 1.00 78.75 95 PHE A C 1
ATOM 669 O O . PHE A 1 95 ? -28.299 -18.505 54.891 1.00 78.75 95 PHE A O 1
ATOM 676 N N . ALA A 1 96 ? -27.234 -19.162 56.750 1.00 80.69 96 ALA A N 1
ATOM 677 C CA . ALA A 1 96 ? -28.338 -18.820 57.653 1.00 80.69 96 ALA A CA 1
ATOM 678 C C . ALA A 1 96 ? -28.465 -17.298 57.859 1.00 80.69 96 ALA A C 1
ATOM 680 O O . ALA A 1 96 ? -29.570 -16.752 57.896 1.00 80.69 96 ALA A O 1
ATOM 681 N N . ALA A 1 97 ? -27.335 -16.592 57.935 1.00 80.81 97 ALA A N 1
ATOM 682 C CA . ALA A 1 97 ? -27.314 -15.134 58.035 1.00 80.81 97 ALA A CA 1
ATOM 683 C C . ALA A 1 97 ? -27.779 -14.467 56.729 1.00 80.81 97 ALA A C 1
ATOM 685 O O . ALA A 1 97 ? -28.578 -13.535 56.759 1.00 80.81 97 ALA A O 1
ATOM 686 N N . VAL A 1 98 ? -27.356 -14.984 55.572 1.00 79.62 98 VAL A N 1
ATOM 687 C CA . VAL A 1 98 ? -27.750 -14.437 54.264 1.00 79.62 98 VAL A CA 1
ATOM 688 C C . VAL A 1 98 ? -29.225 -14.716 53.959 1.00 79.62 98 VAL A C 1
ATOM 690 O O . VAL A 1 98 ? -29.947 -13.797 53.580 1.00 79.62 98 VAL A O 1
ATOM 693 N N . SER A 1 99 ? -29.710 -15.942 54.189 1.00 79.50 99 SER A N 1
ATOM 694 C CA . SER A 1 99 ? -31.114 -16.306 53.916 1.00 79.50 99 SER A CA 1
ATOM 695 C C . SER A 1 99 ? -32.131 -15.631 54.841 1.00 79.50 99 SER A C 1
ATOM 697 O O . SER A 1 99 ? -33.285 -15.461 54.453 1.00 79.50 99 SER A O 1
ATOM 699 N N . SER A 1 100 ? -31.722 -15.214 56.044 1.00 81.88 100 SER A N 1
ATOM 700 C CA . SER A 1 100 ? -32.580 -14.417 56.933 1.00 81.88 100 SER A CA 1
ATOM 701 C C . SER A 1 100 ? -32.663 -12.938 56.535 1.00 81.88 100 SER A C 1
ATOM 703 O O . SER A 1 100 ? -33.633 -12.273 56.896 1.00 81.88 100 SER A O 1
ATOM 705 N N . ARG A 1 101 ? -31.680 -12.419 55.784 1.00 83.25 101 ARG A N 1
ATOM 706 C CA . ARG A 1 101 ? -31.607 -11.008 55.356 1.00 83.25 101 ARG A CA 1
ATOM 707 C C . ARG A 1 101 ? -32.101 -10.775 53.934 1.00 83.25 101 ARG A C 1
ATOM 709 O O . ARG A 1 101 ? -32.631 -9.707 53.651 1.00 83.25 101 ARG A O 1
ATOM 716 N N . VAL A 1 102 ? -31.888 -11.741 53.044 1.00 82.69 102 VAL A N 1
ATOM 717 C CA . VAL A 1 102 ? -32.209 -11.636 51.620 1.00 82.69 102 VAL A CA 1
ATOM 718 C C . VAL A 1 102 ? -33.216 -12.716 51.274 1.00 82.69 102 VAL A C 1
ATOM 720 O O . VAL A 1 102 ? -32.921 -13.910 51.341 1.00 82.69 102 VAL A O 1
ATOM 723 N N . THR A 1 103 ? -34.424 -12.298 50.909 1.00 88.62 103 THR A N 1
ATOM 724 C CA . THR A 1 103 ? -35.471 -13.227 50.491 1.00 88.62 103 THR A CA 1
ATOM 725 C C . THR A 1 103 ? -35.440 -13.452 48.980 1.00 88.62 103 THR A C 1
ATOM 727 O O . THR A 1 103 ? -34.961 -12.631 48.201 1.00 88.62 103 THR A O 1
ATOM 730 N N . ILE A 1 104 ? -36.074 -14.537 48.528 1.00 86.81 104 ILE A N 1
ATOM 731 C CA . ILE A 1 104 ? -36.283 -14.818 47.095 1.00 86.81 104 ILE A CA 1
ATOM 732 C C . ILE A 1 104 ? -37.051 -13.675 46.399 1.00 86.81 104 ILE A C 1
ATOM 734 O O . ILE A 1 104 ? -36.914 -13.454 45.194 1.00 86.81 104 ILE A O 1
ATOM 738 N N . GLN A 1 105 ? -37.906 -12.965 47.142 1.00 89.69 105 GLN A N 1
ATOM 739 C CA . GLN A 1 105 ? -38.676 -11.840 46.612 1.00 89.69 105 GLN A CA 1
ATOM 740 C C . GLN A 1 105 ? -37.763 -10.642 46.325 1.00 89.69 105 GLN A C 1
ATOM 742 O O . GLN A 1 105 ? -37.893 -10.033 45.261 1.00 89.69 105 GLN A O 1
ATOM 747 N N . ASP A 1 106 ? -36.806 -10.375 47.218 1.00 90.44 106 ASP A N 1
ATOM 748 C CA . ASP A 1 106 ? -35.811 -9.310 47.059 1.00 90.44 106 ASP A CA 1
ATOM 749 C C . ASP A 1 106 ? -34.890 -9.587 45.867 1.00 90.44 106 ASP A C 1
ATOM 751 O O . ASP A 1 106 ? -34.674 -8.712 45.024 1.00 90.44 106 ASP A O 1
ATOM 755 N N . ASP A 1 107 ? -34.429 -10.832 45.723 1.00 90.06 107 ASP A N 1
ATOM 756 C CA . ASP A 1 107 ? -33.617 -11.249 44.575 1.00 90.06 107 ASP A CA 1
ATOM 757 C C . ASP A 1 107 ? -34.369 -11.079 43.252 1.00 90.06 107 ASP A C 1
ATOM 759 O O . ASP A 1 107 ? -33.808 -10.602 42.260 1.00 90.06 107 ASP A O 1
ATOM 763 N N . ARG A 1 108 ? -35.668 -11.404 43.225 1.00 92.62 108 ARG A N 1
ATOM 764 C CA . ARG A 1 108 ? -36.489 -11.187 42.031 1.00 92.62 108 ARG A CA 1
ATOM 765 C C . ARG A 1 108 ? -36.597 -9.707 41.684 1.00 92.62 108 ARG A C 1
ATOM 767 O O . ARG A 1 108 ? -36.458 -9.369 40.509 1.00 92.62 108 ARG A O 1
ATOM 774 N N . ALA A 1 109 ? -36.825 -8.844 42.672 1.00 94.00 109 ALA A N 1
ATOM 775 C CA . ALA A 1 109 ? -36.912 -7.401 42.463 1.00 94.00 109 ALA A CA 1
ATOM 776 C C . ALA A 1 109 ? -35.584 -6.831 41.937 1.00 94.00 109 ALA A C 1
ATOM 778 O O . ALA A 1 109 ? -35.572 -6.037 40.997 1.00 94.00 109 ALA A O 1
ATOM 779 N N . ARG A 1 110 ? -34.449 -7.307 42.462 1.00 92.94 110 ARG A N 1
ATOM 780 C CA . ARG A 1 110 ? -33.116 -6.922 41.982 1.00 92.94 110 ARG A CA 1
ATOM 781 C C . ARG A 1 110 ? -32.879 -7.348 40.536 1.00 92.94 110 ARG A C 1
ATOM 783 O O . ARG A 1 110 ? -32.390 -6.553 39.738 1.00 92.94 110 ARG A O 1
ATOM 790 N N . LEU A 1 111 ? -33.241 -8.580 40.183 1.00 94.12 111 LEU A N 1
ATOM 791 C CA . LEU A 1 111 ? -33.132 -9.070 38.808 1.00 94.12 111 LEU A CA 1
ATOM 792 C C . LEU A 1 111 ? -34.053 -8.300 37.855 1.00 94.12 111 LEU A C 1
ATOM 794 O O . LEU A 1 111 ? -33.665 -8.048 36.718 1.00 94.12 111 LEU A O 1
ATOM 798 N N . GLN A 1 112 ? -35.248 -7.905 38.301 1.00 94.81 112 GLN A N 1
ATOM 799 C CA . GLN A 1 112 ? -36.145 -7.043 37.527 1.00 94.81 112 GLN A CA 1
ATOM 800 C C . GLN A 1 112 ? -35.512 -5.671 37.279 1.00 94.81 112 GLN A C 1
ATOM 802 O O . GLN A 1 112 ? -35.372 -5.284 36.123 1.00 94.81 112 GLN A O 1
ATOM 807 N N . ALA A 1 113 ? -35.003 -5.009 38.320 1.00 93.94 113 ALA A N 1
ATOM 808 C CA . ALA A 1 113 ? -34.308 -3.729 38.186 1.00 93.94 113 ALA A CA 1
ATOM 809 C C . ALA A 1 113 ? -33.056 -3.820 37.288 1.00 93.94 113 ALA A C 1
ATOM 811 O O . ALA A 1 113 ? -32.763 -2.913 36.512 1.00 93.94 113 ALA A O 1
ATOM 812 N N . GLN A 1 114 ? -32.305 -4.924 37.344 1.00 95.00 114 GLN A N 1
ATOM 813 C CA . GLN A 1 114 ? -31.163 -5.142 36.447 1.00 95.00 114 GLN A CA 1
ATOM 814 C C . GLN A 1 114 ? -31.597 -5.349 34.995 1.00 95.00 114 GLN A C 1
ATOM 816 O O . GLN A 1 114 ? -30.940 -4.846 34.088 1.00 95.00 114 GLN A O 1
ATOM 821 N N . ARG A 1 115 ? -32.711 -6.055 34.770 1.00 93.44 115 ARG A N 1
ATOM 822 C CA . ARG A 1 115 ? -33.286 -6.259 33.433 1.00 93.44 115 ARG A CA 1
ATOM 823 C C . ARG A 1 115 ? -33.810 -4.962 32.830 1.00 93.44 115 ARG A C 1
ATOM 825 O O . ARG A 1 115 ? -33.629 -4.763 31.637 1.00 93.44 115 ARG A O 1
ATOM 832 N N . GLU A 1 116 ? -34.402 -4.081 33.634 1.00 94.25 116 GLU A N 1
ATOM 833 C CA . GLU A 1 116 ? -34.849 -2.750 33.190 1.00 94.25 116 GLU A CA 1
ATOM 834 C C . GLU A 1 116 ? -33.688 -1.885 32.680 1.00 94.25 116 GLU A C 1
ATOM 836 O O . GLU A 1 116 ? -33.864 -1.093 31.759 1.00 94.25 116 GLU A O 1
ATOM 841 N N . ASN A 1 117 ? -32.490 -2.079 33.236 1.00 92.06 117 ASN A N 1
ATOM 842 C CA . ASN A 1 117 ? -31.280 -1.355 32.848 1.00 92.06 117 ASN A CA 1
ATOM 843 C C . ASN A 1 117 ? -30.406 -2.111 31.831 1.00 92.06 117 ASN A C 1
ATOM 845 O O . ASN A 1 117 ? -29.345 -1.620 31.441 1.00 92.06 117 ASN A O 1
ATOM 849 N N . TYR A 1 118 ? -30.807 -3.311 31.408 1.00 90.81 118 TYR A N 1
ATOM 850 C CA . TYR A 1 118 ? -30.019 -4.122 30.492 1.00 90.81 118 TYR A CA 1
ATOM 851 C C . TYR A 1 118 ? -30.204 -3.643 29.050 1.00 90.81 118 TYR A C 1
ATOM 853 O O . TYR A 1 118 ? -31.291 -3.739 28.482 1.00 90.81 118 TYR A O 1
ATOM 861 N N . VAL A 1 119 ? -29.121 -3.163 28.436 1.00 90.81 119 VAL A N 1
ATOM 862 C CA . VAL A 1 119 ? -29.098 -2.750 27.028 1.00 90.81 119 VAL A CA 1
ATOM 863 C C . VAL A 1 119 ? -28.139 -3.647 26.256 1.00 90.81 119 VAL A C 1
ATOM 865 O O . VAL A 1 119 ? -26.943 -3.688 26.543 1.00 90.81 119 VAL A O 1
ATOM 868 N N . VAL A 1 120 ? -28.659 -4.341 25.243 1.00 89.62 120 VAL A N 1
ATOM 869 C CA . VAL A 1 120 ? -27.840 -5.061 24.261 1.00 89.62 120 VAL A CA 1
ATOM 870 C C . VAL A 1 120 ? -27.464 -4.087 23.154 1.00 89.62 120 VAL A C 1
ATOM 872 O O . VAL A 1 120 ? -28.331 -3.592 22.438 1.00 89.62 120 VAL A O 1
ATOM 875 N N . VAL A 1 121 ? -26.172 -3.806 23.006 1.00 90.00 121 VAL A N 1
ATOM 876 C CA . VAL A 1 121 ? -25.661 -3.047 21.862 1.00 90.00 121 VAL A CA 1
ATOM 877 C C . VAL A 1 121 ? -25.290 -4.037 20.768 1.00 90.00 121 VAL A C 1
ATOM 879 O O . VAL A 1 121 ? -24.349 -4.815 20.922 1.00 90.00 121 VAL A O 1
ATOM 882 N N . GLU A 1 122 ? -26.035 -4.021 19.665 1.00 89.19 122 GLU A N 1
ATOM 883 C CA . GLU A 1 122 ? -25.721 -4.863 18.512 1.00 89.19 122 GLU A CA 1
ATOM 884 C C . GLU A 1 122 ? -24.435 -4.394 17.807 1.00 89.19 122 GLU A C 1
ATOM 886 O O . GLU A 1 122 ? -24.175 -3.184 17.727 1.00 89.19 122 GLU A O 1
ATOM 891 N N . PRO A 1 123 ? -23.620 -5.319 17.260 1.00 85.81 123 PRO A N 1
ATOM 892 C CA . PRO A 1 123 ? -22.431 -4.950 16.509 1.00 85.81 123 PRO A CA 1
ATOM 893 C C . PRO A 1 123 ? -22.828 -4.150 15.266 1.00 85.81 123 PRO A C 1
ATOM 895 O O . PRO A 1 123 ? -23.461 -4.666 14.344 1.00 85.81 123 PRO A O 1
ATOM 898 N N . LYS A 1 124 ? -22.428 -2.879 15.210 1.00 87.00 124 LYS A N 1
ATOM 899 C CA . LYS A 1 124 ? -22.591 -2.068 14.002 1.00 87.00 124 LYS A CA 1
ATOM 900 C C . LYS A 1 124 ? -21.502 -2.446 12.986 1.00 87.00 124 LYS A C 1
ATOM 902 O O . LYS A 1 124 ? -20.334 -2.512 13.376 1.00 87.00 124 LYS A O 1
ATOM 907 N N . PRO A 1 125 ? -21.830 -2.648 11.694 1.00 80.50 125 PRO A N 1
ATOM 908 C CA . PRO A 1 125 ? -20.813 -2.855 10.670 1.00 80.50 125 PRO A CA 1
ATOM 909 C C . PRO A 1 125 ? -19.864 -1.656 10.615 1.00 80.50 125 PRO A C 1
ATOM 911 O O . PRO A 1 125 ? -20.278 -0.502 10.771 1.00 80.50 125 PRO A O 1
ATOM 914 N N . LEU A 1 126 ? -18.581 -1.943 10.387 1.00 82.06 126 LEU A N 1
ATOM 915 C CA . LEU A 1 126 ? -17.567 -0.912 10.194 1.00 82.06 126 LEU A CA 1
ATOM 916 C C . LEU A 1 126 ? -18.010 0.032 9.062 1.00 82.06 126 LEU A C 1
ATOM 918 O O . LEU A 1 126 ? -18.510 -0.442 8.037 1.00 82.06 126 LEU A O 1
ATOM 922 N N . PRO A 1 127 ? -17.847 1.359 9.218 1.00 79.50 127 PRO A N 1
ATOM 923 C CA . PRO A 1 127 ? -18.177 2.287 8.149 1.00 79.50 127 PRO A CA 1
ATOM 924 C C . PRO A 1 127 ? -17.349 1.951 6.904 1.00 79.50 127 PRO A C 1
ATOM 926 O O . PRO A 1 127 ? -16.135 1.746 6.986 1.00 79.50 127 PRO A O 1
ATOM 929 N N . ALA A 1 128 ? -18.001 1.917 5.740 1.00 72.44 128 ALA A N 1
ATOM 930 C CA . ALA A 1 128 ? -17.290 1.867 4.471 1.00 72.44 128 ALA A CA 1
ATOM 931 C C . ALA A 1 128 ? -16.392 3.109 4.374 1.00 72.44 128 ALA A C 1
ATOM 933 O O . ALA A 1 128 ? -16.837 4.215 4.691 1.00 72.44 128 ALA A O 1
ATOM 934 N N . ARG A 1 129 ? -15.125 2.945 3.965 1.00 70.69 129 ARG A N 1
ATOM 935 C CA . ARG A 1 129 ? -14.213 4.087 3.796 1.00 70.69 129 ARG A CA 1
ATOM 936 C C . ARG A 1 129 ? -14.829 5.071 2.803 1.00 70.69 129 ARG A C 1
ATOM 938 O O . ARG A 1 129 ? -14.904 4.797 1.609 1.00 70.69 129 ARG A O 1
ATOM 945 N N . SER A 1 130 ? -15.269 6.223 3.297 1.00 60.03 130 SER A N 1
ATOM 946 C CA . SER A 1 130 ? -15.802 7.304 2.476 1.00 60.03 130 SER A CA 1
ATOM 947 C C . SER A 1 130 ? -14.641 8.129 1.919 1.00 60.03 130 SER A C 1
ATOM 949 O O . SER A 1 130 ? -14.157 9.055 2.567 1.00 60.03 130 SER A O 1
ATOM 951 N N . GLY A 1 131 ? -14.159 7.767 0.731 1.00 58.88 131 GLY A N 1
ATOM 952 C CA . GLY A 1 131 ? -13.161 8.539 -0.005 1.00 58.88 131 GLY A CA 1
ATOM 953 C C . GLY A 1 131 ? -12.418 7.698 -1.037 1.00 58.88 131 GLY A C 1
ATOM 954 O O . GLY A 1 131 ? -12.087 6.544 -0.785 1.00 58.88 131 GLY A O 1
ATOM 955 N N . ALA A 1 132 ? -12.116 8.285 -2.195 1.00 61.72 132 ALA A N 1
ATOM 956 C CA . ALA A 1 132 ? -11.166 7.706 -3.135 1.00 61.72 132 ALA A CA 1
ATOM 957 C C . ALA A 1 132 ? -9.751 7.848 -2.545 1.00 61.72 132 ALA A C 1
ATOM 959 O O . ALA A 1 132 ? -9.040 8.801 -2.854 1.00 61.72 132 ALA A O 1
ATOM 960 N N . THR A 1 133 ? -9.336 6.925 -1.671 1.00 66.00 133 THR A N 1
ATOM 961 C CA . THR A 1 133 ? -8.006 6.914 -1.018 1.00 66.00 133 THR A CA 1
ATOM 962 C C . THR A 1 133 ? -6.858 6.606 -1.999 1.00 66.00 133 THR A C 1
ATOM 964 O O . THR A 1 133 ? -5.763 6.242 -1.595 1.00 66.00 133 THR A O 1
ATOM 967 N N . GLY A 1 134 ? -7.077 6.777 -3.303 1.00 75.50 134 GLY A N 1
ATOM 968 C CA . GLY A 1 134 ? -6.180 6.266 -4.327 1.00 75.50 134 GLY A CA 1
ATOM 969 C C . GLY A 1 134 ? -6.166 4.733 -4.362 1.00 75.50 134 GLY A C 1
ATOM 970 O O . GLY A 1 134 ? -6.956 4.079 -3.677 1.00 75.50 134 GLY A O 1
ATOM 971 N N . PRO A 1 135 ? -5.301 4.153 -5.202 1.00 88.31 135 PRO A N 1
ATOM 972 C CA . PRO A 1 135 ? -5.123 2.710 -5.278 1.00 88.31 135 PRO A CA 1
ATOM 973 C C . PRO A 1 135 ? -4.630 2.140 -3.946 1.00 88.31 135 PRO A C 1
ATOM 975 O O . PRO A 1 135 ? -3.743 2.705 -3.307 1.00 88.31 135 PRO A O 1
ATOM 978 N N . ASN A 1 136 ? -5.169 0.989 -3.554 1.00 91.56 136 ASN A N 1
ATOM 979 C CA . ASN A 1 136 ? -4.738 0.280 -2.358 1.00 91.56 136 ASN A CA 1
ATOM 980 C C . ASN A 1 136 ? -3.604 -0.696 -2.700 1.00 91.56 136 ASN A C 1
ATOM 982 O O . ASN A 1 136 ? -3.828 -1.735 -3.319 1.00 91.56 136 ASN A O 1
ATOM 986 N N . ILE A 1 137 ? -2.383 -0.377 -2.268 1.00 94.62 137 ILE A N 1
ATOM 987 C CA . ILE A 1 137 ? -1.207 -1.215 -2.538 1.00 94.62 137 ILE A CA 1
ATOM 988 C C . ILE A 1 137 ? -1.294 -2.592 -1.864 1.00 94.62 137 ILE A C 1
ATOM 990 O O . ILE A 1 137 ? -0.778 -3.561 -2.407 1.00 94.62 137 ILE A O 1
ATOM 994 N N . VAL A 1 138 ? -1.984 -2.709 -0.723 1.00 94.38 138 VAL A N 1
ATOM 995 C CA . VAL A 1 138 ? -2.150 -3.989 -0.014 1.00 94.38 138 VAL A CA 1
ATOM 996 C C . VAL A 1 138 ? -3.088 -4.897 -0.797 1.00 94.38 138 VAL A C 1
ATOM 998 O O . VAL A 1 138 ? -2.785 -6.063 -1.017 1.00 94.38 138 VAL A O 1
ATOM 1001 N N . GLU A 1 139 ? -4.204 -4.350 -1.277 1.00 93.44 139 GLU A N 1
ATOM 1002 C CA . GLU A 1 139 ? -5.128 -5.080 -2.149 1.00 93.44 139 GLU A CA 1
ATOM 1003 C C . GLU A 1 139 ? -4.425 -5.541 -3.428 1.00 93.44 139 GLU A C 1
ATOM 1005 O O . GLU A 1 139 ? -4.548 -6.700 -3.814 1.00 93.44 139 GLU A O 1
ATOM 1010 N N . TYR A 1 140 ? -3.603 -4.675 -4.026 1.00 95.19 140 TYR A N 1
ATOM 1011 C CA . TYR A 1 140 ? -2.784 -5.039 -5.177 1.00 95.19 140 TYR A CA 1
ATOM 1012 C C . TYR A 1 140 ? -1.771 -6.154 -4.853 1.00 95.19 140 TYR A C 1
ATOM 1014 O O . TYR A 1 140 ? -1.656 -7.119 -5.611 1.00 95.19 140 TYR A O 1
ATOM 1022 N N . ALA A 1 141 ? -1.076 -6.090 -3.710 1.00 95.88 141 ALA A N 1
ATOM 1023 C CA . ALA A 1 141 ? -0.158 -7.149 -3.279 1.00 95.88 141 ALA A CA 1
ATOM 1024 C C . ALA A 1 141 ? -0.860 -8.510 -3.164 1.00 95.88 141 ALA A C 1
ATOM 1026 O O . ALA A 1 141 ? -0.299 -9.520 -3.593 1.00 95.88 141 ALA A O 1
ATOM 1027 N N . LEU A 1 142 ? -2.073 -8.524 -2.600 1.00 94.38 142 LEU A N 1
ATOM 1028 C CA . LEU A 1 142 ? -2.879 -9.728 -2.386 1.00 94.38 142 LEU A CA 1
ATOM 1029 C C . LEU A 1 142 ? -3.501 -10.264 -3.683 1.00 94.38 142 LEU A C 1
ATOM 1031 O O . LEU A 1 142 ? -3.625 -11.475 -3.841 1.00 94.38 142 LEU A O 1
ATOM 1035 N N . ALA A 1 143 ? -3.877 -9.383 -4.612 1.00 93.50 143 ALA A N 1
ATOM 1036 C CA . ALA A 1 143 ? -4.475 -9.766 -5.890 1.00 93.50 143 ALA A CA 1
ATOM 1037 C C . ALA A 1 143 ? -3.452 -10.330 -6.888 1.00 93.50 143 ALA A C 1
ATOM 1039 O O . ALA A 1 143 ? -3.806 -11.105 -7.778 1.00 93.50 143 ALA A O 1
ATOM 1040 N N . THR A 1 144 ? -2.182 -9.943 -6.761 1.00 93.94 144 THR A N 1
ATOM 1041 C CA . THR A 1 144 ? -1.133 -10.341 -7.705 1.00 93.94 144 THR A CA 1
ATOM 1042 C C . THR A 1 144 ? -0.353 -11.553 -7.188 1.00 93.94 144 THR A C 1
ATOM 1044 O O . THR A 1 144 ? -0.135 -11.686 -5.986 1.00 93.94 144 THR A O 1
ATOM 1047 N N . THR A 1 145 ? 0.126 -12.424 -8.082 1.00 92.56 145 THR A N 1
ATOM 1048 C CA . THR A 1 145 ? 0.823 -13.678 -7.715 1.00 92.56 145 THR A CA 1
ATOM 1049 C C . THR A 1 145 ? 2.256 -13.788 -8.234 1.00 92.56 145 THR A C 1
ATOM 1051 O O . THR A 1 145 ? 2.961 -14.729 -7.874 1.00 92.56 145 THR A O 1
ATOM 1054 N N . ASN A 1 146 ? 2.695 -12.871 -9.095 1.00 94.06 146 ASN A N 1
ATOM 1055 C CA . ASN A 1 146 ? 4.039 -12.899 -9.665 1.00 94.06 146 ASN A CA 1
ATOM 1056 C C . ASN A 1 146 ? 5.107 -12.546 -8.620 1.00 94.06 146 ASN A C 1
ATOM 1058 O O . ASN A 1 146 ? 4.826 -11.921 -7.586 1.00 94.06 146 ASN A O 1
ATOM 1062 N N . ARG A 1 147 ? 6.335 -12.982 -8.895 1.00 94.19 147 ARG A N 1
ATOM 1063 C CA . ARG A 1 147 ? 7.515 -12.693 -8.070 1.00 94.19 147 ARG A CA 1
ATOM 1064 C C . ARG A 1 147 ? 8.104 -11.327 -8.426 1.00 94.19 147 ARG A C 1
ATOM 1066 O O . ARG A 1 147 ? 7.916 -10.849 -9.541 1.00 94.19 147 ARG A O 1
ATOM 1073 N N . VAL A 1 148 ? 8.850 -10.740 -7.491 1.00 95.06 148 VAL A N 1
ATOM 1074 C CA . VAL A 1 148 ? 9.682 -9.559 -7.771 1.00 95.06 148 VAL A CA 1
ATOM 1075 C C . VAL A 1 148 ? 10.696 -9.913 -8.866 1.00 95.06 148 VAL A C 1
ATOM 1077 O O . VAL A 1 148 ? 11.313 -10.981 -8.814 1.00 95.06 148 VAL A O 1
ATOM 1080 N N . GLY A 1 149 ? 10.809 -9.058 -9.879 1.00 92.19 149 GLY A N 1
ATOM 1081 C CA . GLY A 1 149 ? 11.605 -9.241 -11.094 1.00 92.19 149 GLY A CA 1
ATOM 1082 C C . GLY A 1 149 ? 10.984 -10.155 -12.160 1.00 92.19 149 GLY A C 1
ATOM 1083 O O . GLY A 1 149 ? 11.563 -10.334 -13.235 1.00 92.19 149 GLY A O 1
ATOM 1084 N N . GLU A 1 150 ? 9.821 -10.769 -11.909 1.00 94.88 150 GLU A N 1
ATOM 1085 C CA . GLU A 1 150 ? 9.131 -11.579 -12.919 1.00 94.88 150 GLU A CA 1
ATOM 1086 C C . GLU A 1 150 ? 8.426 -10.666 -13.925 1.00 94.88 150 GLU A C 1
ATOM 1088 O O . GLU A 1 150 ? 7.344 -10.158 -13.645 1.00 94.88 150 GLU A O 1
ATOM 1093 N N . SER A 1 151 ? 9.002 -10.497 -15.117 1.00 93.25 151 SER A N 1
ATOM 1094 C CA . SER A 1 151 ? 8.418 -9.645 -16.159 1.00 93.25 151 SER A CA 1
ATOM 1095 C C . SER A 1 151 ? 7.044 -10.158 -16.614 1.00 93.25 151 SER A C 1
ATOM 1097 O O . SER A 1 151 ? 6.922 -11.195 -17.271 1.00 93.25 151 SER A O 1
ATOM 1099 N N . ARG A 1 152 ? 5.990 -9.412 -16.270 1.00 94.25 152 ARG A N 1
ATOM 1100 C CA . ARG A 1 152 ? 4.593 -9.660 -16.670 1.00 94.25 152 ARG A CA 1
ATOM 1101 C C . ARG A 1 152 ? 4.135 -8.703 -17.761 1.00 94.25 152 ARG A C 1
ATOM 1103 O O . ARG A 1 152 ? 3.289 -9.053 -18.583 1.00 94.25 152 ARG A O 1
ATOM 1110 N N . TYR A 1 153 ? 4.709 -7.509 -17.781 1.00 93.25 153 TYR A N 1
ATOM 1111 C CA . TYR A 1 153 ? 4.343 -6.436 -18.681 1.00 93.25 153 TYR A CA 1
ATOM 1112 C C . TYR A 1 153 ? 5.528 -6.082 -19.567 1.00 93.25 153 TYR A C 1
ATOM 1114 O O . TYR A 1 153 ? 6.618 -5.767 -19.102 1.00 93.25 153 TYR A O 1
ATOM 1122 N N . ARG A 1 154 ? 5.315 -6.099 -20.884 1.00 90.75 154 ARG A N 1
ATOM 1123 C CA . ARG A 1 154 ? 6.381 -5.797 -21.840 1.00 90.75 154 ARG A CA 1
ATOM 1124 C C . ARG A 1 154 ? 6.815 -4.337 -21.696 1.00 90.75 154 ARG A C 1
ATOM 1126 O O . ARG A 1 154 ? 6.048 -3.427 -22.017 1.00 90.75 154 ARG A O 1
ATOM 1133 N N . ARG A 1 155 ? 8.055 -4.117 -21.262 1.00 88.88 155 ARG A N 1
ATOM 1134 C CA . ARG A 1 155 ? 8.697 -2.800 -21.229 1.00 88.88 155 ARG A CA 1
ATOM 1135 C C . ARG A 1 155 ? 9.729 -2.710 -22.340 1.00 88.88 155 ARG A C 1
ATOM 1137 O O . ARG A 1 155 ? 10.596 -3.565 -22.483 1.00 88.88 155 ARG A O 1
ATOM 1144 N N . LEU A 1 156 ? 9.633 -1.653 -23.134 1.00 79.31 156 LEU A N 1
ATOM 1145 C CA . LEU A 1 156 ? 10.735 -1.204 -23.974 1.00 79.31 156 LEU A CA 1
ATOM 1146 C C . LEU A 1 156 ? 11.421 -0.124 -23.152 1.00 79.31 156 LEU A C 1
ATOM 1148 O O . LEU A 1 156 ? 10.909 0.991 -23.082 1.00 79.31 156 LEU A O 1
ATOM 1152 N N . ASN A 1 157 ? 12.493 -0.474 -22.444 1.00 68.94 157 ASN A N 1
ATOM 1153 C CA . ASN A 1 157 ? 13.155 0.465 -21.549 1.00 68.94 157 ASN A CA 1
ATOM 1154 C C . ASN A 1 157 ? 14.432 1.033 -22.197 1.00 68.94 157 ASN A C 1
ATOM 1156 O O . ASN A 1 157 ? 15.489 0.414 -22.102 1.00 68.94 157 ASN A O 1
ATOM 1160 N N . PRO A 1 158 ? 14.370 2.206 -22.857 1.00 67.25 158 PRO A N 1
ATOM 1161 C CA . PRO A 1 158 ? 15.556 2.871 -23.393 1.00 67.25 158 PRO A CA 1
ATOM 1162 C C . PRO A 1 158 ? 16.375 3.595 -22.309 1.00 67.25 158 PRO A C 1
ATOM 1164 O O . PRO A 1 158 ? 17.402 4.194 -22.621 1.00 67.25 158 PRO A O 1
ATOM 1167 N N . PHE A 1 159 ? 15.922 3.606 -21.048 1.00 68.00 159 PHE A N 1
ATOM 1168 C CA . PHE A 1 159 ? 16.545 4.371 -19.970 1.00 68.00 159 PHE A CA 1
ATOM 1169 C C . PHE A 1 159 ? 17.432 3.488 -19.083 1.00 68.00 159 PHE A C 1
ATOM 1171 O O . PHE A 1 159 ? 17.019 2.425 -18.629 1.00 68.00 159 PHE A O 1
ATOM 1178 N N . GLY A 1 160 ? 18.650 3.960 -18.798 1.00 74.94 160 GLY A N 1
ATOM 1179 C CA . GLY A 1 160 ? 19.592 3.270 -17.912 1.00 74.94 160 GLY A CA 1
ATOM 1180 C C . GLY A 1 160 ? 19.174 3.290 -16.436 1.00 74.94 160 GLY A C 1
ATOM 1181 O O . GLY A 1 160 ? 18.420 4.165 -16.004 1.00 74.94 160 GLY A O 1
ATOM 1182 N N . ALA A 1 161 ? 19.721 2.356 -15.650 1.00 81.06 161 ALA A N 1
ATOM 1183 C CA . ALA A 1 161 ? 19.416 2.162 -14.226 1.00 81.06 161 ALA A CA 1
ATOM 1184 C C . ALA A 1 161 ? 19.517 3.450 -13.379 1.00 81.06 161 ALA A C 1
ATOM 1186 O O . ALA A 1 161 ? 18.688 3.689 -12.505 1.00 81.06 161 ALA A O 1
ATOM 1187 N N . SER A 1 162 ? 20.460 4.344 -13.697 1.00 85.12 162 SER A N 1
ATOM 1188 C CA . SER A 1 162 ? 20.634 5.626 -12.995 1.00 85.12 162 SER A CA 1
ATOM 1189 C C . SER A 1 162 ? 19.422 6.563 -13.093 1.00 85.12 162 SER A C 1
ATOM 1191 O O . SER A 1 162 ? 19.165 7.359 -12.189 1.00 85.12 162 SER A O 1
ATOM 1193 N N . GLN A 1 163 ? 18.652 6.486 -14.183 1.00 88.62 163 GLN A N 1
ATOM 1194 C CA . GLN A 1 163 ? 17.442 7.291 -14.356 1.00 88.62 163 GLN A CA 1
ATOM 1195 C C . GLN A 1 163 ? 16.294 6.763 -13.494 1.00 88.62 163 GLN A C 1
ATOM 1197 O O . GLN A 1 163 ? 15.510 7.569 -12.994 1.00 88.62 163 GLN A O 1
ATOM 1202 N N . VAL A 1 164 ? 16.197 5.439 -13.339 1.00 89.88 164 VAL A N 1
ATOM 1203 C CA . VAL A 1 164 ? 15.191 4.781 -12.494 1.00 89.88 164 VAL A CA 1
ATOM 1204 C C . VAL A 1 164 ? 15.436 5.155 -11.039 1.00 89.88 164 VAL A C 1
ATOM 1206 O O . VAL A 1 164 ? 14.536 5.694 -10.404 1.00 89.88 164 VAL A O 1
ATOM 1209 N N . GLU A 1 165 ? 16.678 5.032 -10.567 1.00 92.12 165 GLU A N 1
ATOM 1210 C CA . GLU A 1 165 ? 17.069 5.399 -9.199 1.00 92.12 165 GLU A CA 1
ATOM 1211 C C . GLU A 1 165 ? 16.667 6.843 -8.857 1.00 92.12 165 GLU A C 1
ATOM 1213 O O . GLU A 1 165 ? 15.996 7.113 -7.862 1.00 92.12 165 GLU A O 1
ATOM 1218 N N . ARG A 1 166 ? 16.970 7.793 -9.753 1.00 93.62 166 ARG A N 1
ATOM 1219 C CA . ARG A 1 166 ? 16.607 9.206 -9.563 1.00 93.62 166 ARG A CA 1
ATOM 1220 C C . ARG A 1 166 ? 15.094 9.441 -9.550 1.00 93.62 166 ARG A C 1
ATOM 1222 O O . ARG A 1 166 ? 14.630 10.383 -8.911 1.00 93.62 166 ARG A O 1
ATOM 1229 N N . LYS A 1 167 ? 14.318 8.661 -10.306 1.00 94.62 167 LYS A N 1
ATOM 1230 C CA . LYS A 1 167 ? 12.850 8.753 -10.297 1.00 94.62 167 LYS A CA 1
ATOM 1231 C C . LYS A 1 167 ? 12.275 8.163 -9.014 1.00 94.62 167 LYS A C 1
ATOM 1233 O O . LYS A 1 167 ? 11.380 8.775 -8.442 1.00 94.62 167 LYS A O 1
ATOM 1238 N N . CYS A 1 168 ? 12.819 7.042 -8.554 1.00 95.44 168 CYS A N 1
ATOM 1239 C CA . CYS A 1 168 ? 12.421 6.392 -7.313 1.00 95.44 168 CYS A CA 1
ATOM 1240 C C . CYS A 1 168 ? 12.735 7.252 -6.087 1.00 95.44 168 CYS A C 1
ATOM 1242 O O . CYS A 1 168 ? 11.867 7.431 -5.237 1.00 95.44 168 CYS A O 1
ATOM 1244 N N . GLY A 1 169 ? 13.884 7.934 -6.075 1.00 96.12 169 GLY A N 1
ATOM 1245 C CA . GLY A 1 169 ? 14.245 8.900 -5.032 1.00 96.12 169 GLY A CA 1
ATOM 1246 C C . GLY A 1 169 ? 13.333 10.135 -4.924 1.00 96.12 169 GLY A C 1
ATOM 1247 O O . GLY A 1 169 ? 13.543 10.967 -4.047 1.00 96.12 169 GLY A O 1
ATOM 1248 N N . ARG A 1 170 ? 12.320 10.293 -5.792 1.00 96.25 170 ARG A N 1
ATOM 1249 C CA . ARG A 1 170 ? 11.293 11.349 -5.665 1.00 96.25 170 ARG A CA 1
ATOM 1250 C C . ARG A 1 170 ? 10.202 11.006 -4.654 1.00 96.25 170 ARG A C 1
ATOM 1252 O O . ARG A 1 170 ? 9.438 11.892 -4.276 1.00 96.25 170 ARG A O 1
ATOM 1259 N N . TYR A 1 171 ? 10.090 9.740 -4.266 1.00 96.75 171 TYR A N 1
ATOM 1260 C CA . TYR A 1 171 ? 9.081 9.258 -3.334 1.00 96.75 171 TYR A CA 1
ATOM 1261 C C . TYR A 1 171 ? 9.709 9.017 -1.965 1.00 96.75 171 TYR A C 1
ATOM 1263 O O . TYR A 1 171 ? 10.857 8.600 -1.863 1.00 96.75 171 TYR A O 1
ATOM 1271 N N . ALA A 1 172 ? 8.940 9.263 -0.904 1.00 97.00 172 ALA A N 1
ATOM 1272 C CA . ALA A 1 172 ? 9.410 9.061 0.467 1.00 97.00 172 ALA A CA 1
ATOM 1273 C C . ALA A 1 172 ? 9.628 7.576 0.821 1.00 97.00 172 ALA A C 1
ATOM 1275 O O . ALA A 1 172 ? 10.341 7.273 1.772 1.00 97.00 172 ALA A O 1
ATOM 1276 N N . SER A 1 173 ? 8.998 6.658 0.083 1.00 95.88 173 SER A N 1
ATOM 1277 C CA . SER A 1 173 ? 9.115 5.211 0.266 1.00 95.88 173 SER A CA 1
ATOM 1278 C C . SER A 1 173 ? 8.724 4.457 -1.010 1.00 95.88 173 SER A C 1
ATOM 1280 O O . SER A 1 173 ? 8.042 5.012 -1.881 1.00 95.88 173 SER A O 1
ATOM 1282 N N . ALA A 1 174 ? 9.107 3.178 -1.092 1.00 96.00 174 ALA A N 1
ATOM 1283 C CA . ALA A 1 174 ? 8.680 2.274 -2.163 1.00 96.00 174 ALA A CA 1
ATOM 1284 C C . ALA A 1 174 ? 7.147 2.114 -2.198 1.00 96.00 174 ALA A C 1
ATOM 1286 O O . ALA A 1 174 ? 6.552 2.191 -3.267 1.00 96.00 174 ALA A O 1
ATOM 1287 N N . ASP A 1 175 ? 6.491 2.027 -1.034 1.00 96.00 175 ASP A N 1
ATOM 1288 C CA . ASP A 1 175 ? 5.023 1.996 -0.925 1.00 96.00 175 ASP A CA 1
ATOM 1289 C C . ASP A 1 175 ? 4.368 3.208 -1.604 1.00 96.00 175 ASP A C 1
ATOM 1291 O O . ASP A 1 175 ? 3.385 3.078 -2.337 1.00 96.00 175 ASP A O 1
ATOM 1295 N N . LYS A 1 176 ? 4.935 4.407 -1.402 1.00 96.56 176 LYS A N 1
ATOM 1296 C CA . LYS A 1 176 ? 4.405 5.635 -2.007 1.00 96.56 176 LYS A CA 1
ATOM 1297 C C . LYS A 1 176 ? 4.670 5.697 -3.510 1.00 96.56 176 LYS A C 1
ATOM 1299 O O . LYS A 1 176 ? 3.838 6.226 -4.250 1.00 96.56 176 LYS A O 1
ATOM 1304 N N . ALA A 1 177 ? 5.801 5.154 -3.961 1.00 97.12 177 ALA A N 1
ATOM 1305 C CA . ALA A 1 177 ? 6.090 4.992 -5.381 1.00 97.12 177 ALA A CA 1
ATOM 1306 C C . ALA A 1 177 ? 5.094 4.024 -6.039 1.00 97.12 177 ALA A C 1
ATOM 1308 O O . ALA A 1 177 ? 4.549 4.352 -7.093 1.00 97.12 177 ALA A O 1
ATOM 1309 N N . GLN A 1 178 ? 4.784 2.897 -5.388 1.00 97.56 178 GLN A N 1
ATOM 1310 C CA . GLN A 1 178 ? 3.800 1.924 -5.862 1.00 97.56 178 GLN A CA 1
ATOM 1311 C C . GLN A 1 178 ? 2.394 2.524 -5.942 1.00 97.56 178 GLN A C 1
ATOM 1313 O O . GLN A 1 178 ? 1.715 2.385 -6.957 1.00 97.56 178 GLN A O 1
ATOM 1318 N N . GLU A 1 179 ? 1.958 3.256 -4.917 1.00 96.44 179 GLU A N 1
ATOM 1319 C CA . GLU A 1 179 ? 0.666 3.950 -4.942 1.00 96.44 179 GLU A CA 1
ATOM 1320 C C . GLU A 1 179 ? 0.590 4.942 -6.115 1.00 96.44 179 GLU A C 1
ATOM 1322 O O . GLU A 1 179 ? -0.399 4.978 -6.850 1.00 96.44 179 GLU A O 1
ATOM 1327 N N . ALA A 1 180 ? 1.649 5.732 -6.332 1.00 96.38 180 ALA A N 1
ATOM 1328 C CA . ALA A 1 180 ? 1.718 6.684 -7.437 1.00 96.38 180 ALA A CA 1
ATOM 1329 C C . ALA A 1 180 ? 1.747 5.996 -8.811 1.00 96.38 180 ALA A C 1
ATOM 1331 O O . ALA A 1 180 ? 1.111 6.482 -9.748 1.00 96.38 180 ALA A O 1
ATOM 1332 N N . PHE A 1 181 ? 2.450 4.870 -8.923 1.00 96.88 181 PHE A N 1
ATOM 1333 C CA . PHE A 1 181 ? 2.501 4.024 -10.111 1.00 96.88 181 PHE A CA 1
ATOM 1334 C C . PHE A 1 181 ? 1.118 3.490 -10.485 1.00 96.88 181 PHE A C 1
ATOM 1336 O O . PHE A 1 181 ? 0.653 3.736 -11.600 1.00 96.88 181 PHE A O 1
ATOM 1343 N N . LEU A 1 182 ? 0.418 2.865 -9.534 1.00 96.81 182 LEU A N 1
ATOM 1344 C CA . LEU A 1 182 ? -0.947 2.375 -9.737 1.00 96.81 182 LEU A CA 1
ATOM 1345 C C . LEU A 1 182 ? -1.899 3.531 -10.077 1.00 96.81 182 LEU A C 1
ATOM 1347 O O . LEU A 1 182 ? -2.721 3.439 -10.986 1.00 96.81 182 LEU A O 1
ATOM 1351 N N . LYS A 1 183 ? -1.736 4.684 -9.417 1.00 95.69 183 LYS A N 1
ATOM 1352 C CA . LYS A 1 183 ? -2.570 5.872 -9.654 1.00 95.69 183 LYS A CA 1
ATOM 1353 C C . LYS A 1 183 ? -2.353 6.449 -11.052 1.00 95.69 183 LYS A C 1
ATOM 1355 O O . LYS A 1 183 ? -3.267 7.039 -11.624 1.00 95.69 183 LYS A O 1
ATOM 1360 N N . ALA A 1 184 ? -1.150 6.296 -11.601 1.00 95.31 184 ALA A N 1
ATOM 1361 C CA . ALA A 1 184 ? -0.802 6.732 -12.946 1.00 95.31 184 ALA A CA 1
ATOM 1362 C C . ALA A 1 184 ? -1.223 5.737 -14.048 1.00 95.31 184 ALA A C 1
ATOM 1364 O O . ALA A 1 184 ? -1.055 6.065 -15.228 1.00 95.31 184 ALA A O 1
ATOM 1365 N N . GLY A 1 185 ? -1.797 4.580 -13.689 1.00 94.56 185 GLY A N 1
ATOM 1366 C CA . GLY A 1 185 ? -2.261 3.546 -14.620 1.00 94.56 185 GLY A CA 1
ATOM 1367 C C . GLY A 1 185 ? -1.302 2.366 -14.799 1.00 94.56 185 GLY A C 1
ATOM 1368 O O . GLY A 1 185 ? -1.415 1.639 -15.786 1.00 94.56 185 GLY A O 1
ATOM 1369 N N . GLY A 1 186 ? -0.337 2.196 -13.893 1.00 95.19 186 GLY A N 1
ATOM 1370 C CA . GLY A 1 186 ? 0.359 0.924 -13.742 1.00 95.19 186 GLY A CA 1
ATOM 1371 C C . GLY A 1 186 ? -0.588 -0.155 -13.189 1.00 95.19 186 GLY A C 1
ATOM 1372 O O . GLY A 1 186 ? -1.552 0.190 -12.504 1.00 95.19 186 GLY A O 1
ATOM 1373 N N . PRO A 1 187 ? -0.314 -1.442 -13.437 1.00 95.06 187 PRO A N 1
ATOM 1374 C CA . PRO A 1 187 ? 0.876 -1.969 -14.104 1.00 95.06 187 PRO A CA 1
ATOM 1375 C C . PRO A 1 187 ? 0.800 -2.045 -15.636 1.00 95.06 187 PRO A C 1
ATOM 1377 O O . PRO A 1 187 ? 1.818 -2.269 -16.299 1.00 95.06 187 PRO A O 1
ATOM 1380 N N . GLU A 1 188 ? -0.360 -1.796 -16.237 1.00 94.62 188 GLU A N 1
ATOM 1381 C CA . GLU A 1 188 ? -0.528 -1.860 -17.689 1.00 94.62 188 GLU A CA 1
ATOM 1382 C C . GLU A 1 188 ? 0.298 -0.781 -18.396 1.00 94.62 188 GLU A C 1
ATOM 1384 O O . GLU A 1 188 ? 0.907 -1.039 -19.440 1.00 94.62 188 GLU A O 1
ATOM 1389 N N . ARG A 1 189 ? 0.343 0.435 -17.833 1.00 94.00 189 ARG A N 1
ATOM 1390 C CA . ARG A 1 189 ? 1.064 1.574 -18.412 1.00 94.00 189 ARG A CA 1
ATOM 1391 C C . ARG A 1 189 ? 1.963 2.252 -17.386 1.00 94.00 189 ARG A C 1
ATOM 1393 O O . ARG A 1 189 ? 1.520 3.079 -16.595 1.00 94.00 189 ARG A O 1
ATOM 1400 N N . ASP A 1 190 ? 3.264 2.009 -17.501 1.00 93.94 190 ASP A N 1
ATOM 1401 C CA . ASP A 1 190 ? 4.271 2.694 -16.692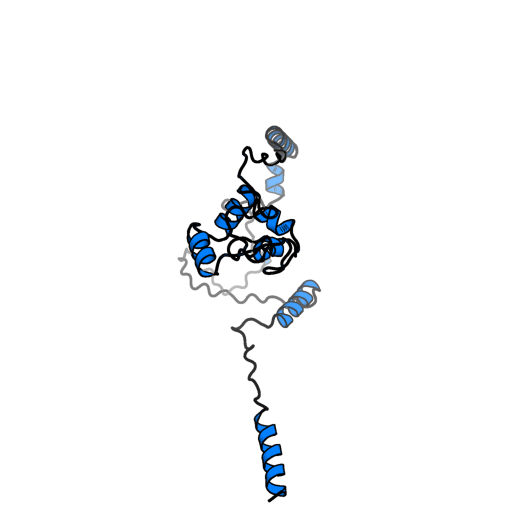 1.00 93.94 190 ASP A CA 1
ATOM 1402 C C . ASP A 1 190 ? 4.597 4.100 -17.236 1.00 93.94 190 ASP A C 1
ATOM 1404 O O . ASP A 1 190 ? 5.617 4.342 -17.882 1.00 93.94 190 ASP A O 1
ATOM 1408 N N . ARG A 1 191 ? 3.694 5.061 -17.002 1.00 92.94 191 ARG A N 1
ATOM 1409 C CA . ARG A 1 191 ? 3.877 6.462 -17.439 1.00 92.94 191 ARG A CA 1
ATOM 1410 C C . ARG A 1 191 ? 4.991 7.183 -16.685 1.00 92.94 191 ARG A C 1
ATOM 1412 O O . ARG A 1 191 ? 5.528 8.174 -17.180 1.00 92.94 191 ARG A O 1
ATOM 1419 N N . LEU A 1 192 ? 5.287 6.727 -15.474 1.00 93.25 192 LEU A N 1
ATOM 1420 C CA . LEU A 1 192 ? 6.276 7.338 -14.595 1.00 93.25 192 LEU A CA 1
ATOM 1421 C C . LEU A 1 192 ? 7.673 6.740 -14.841 1.00 93.25 192 LEU A C 1
ATOM 1423 O O . LEU A 1 192 ? 8.686 7.404 -14.600 1.00 93.25 192 LEU A O 1
ATOM 1427 N N . GLY A 1 193 ? 7.748 5.554 -15.446 1.00 92.94 193 GLY A N 1
ATOM 1428 C CA . GLY A 1 193 ? 8.985 4.819 -15.680 1.00 92.94 193 GLY A CA 1
ATOM 1429 C C . GLY A 1 193 ? 9.588 4.340 -14.363 1.00 92.94 193 GLY A C 1
ATOM 1430 O O . GLY A 1 193 ? 10.765 4.623 -14.133 1.00 92.94 193 GLY A O 1
ATOM 1431 N N . LEU A 1 194 ? 8.754 3.774 -13.486 1.00 94.69 194 LEU A N 1
A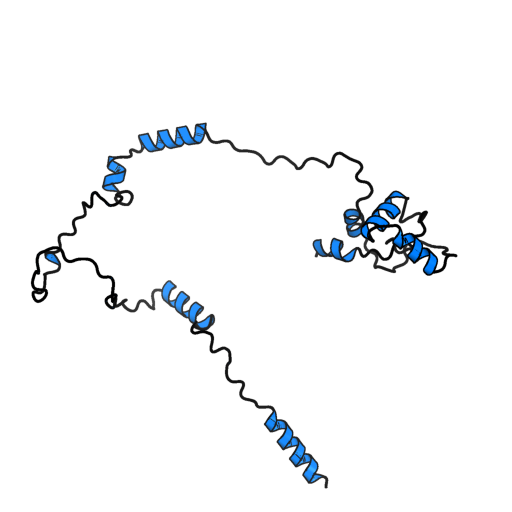TOM 1432 C CA . LEU A 1 194 ? 9.123 3.282 -12.155 1.00 94.69 194 LEU A CA 1
ATOM 1433 C C . LEU A 1 194 ? 9.274 1.754 -12.103 1.00 94.69 194 LEU A C 1
ATOM 1435 O O . LEU A 1 194 ? 9.867 1.261 -11.152 1.00 94.69 194 LEU A O 1
ATOM 1439 N N . ASP A 1 195 ? 8.771 1.031 -13.105 1.00 94.88 195 ASP A N 1
ATOM 1440 C CA . ASP A 1 195 ? 8.782 -0.434 -13.226 1.00 94.88 195 ASP A CA 1
ATOM 1441 C C . ASP A 1 195 ? 9.473 -0.822 -14.558 1.00 94.88 195 ASP A C 1
ATOM 1443 O O . ASP A 1 195 ? 8.812 -1.094 -15.573 1.00 94.88 195 ASP A O 1
ATOM 1447 N N . PRO A 1 196 ? 10.819 -0.724 -14.611 1.00 92.81 196 PRO A N 1
ATOM 1448 C CA . PRO A 1 196 ? 11.606 -0.940 -15.826 1.00 92.81 196 PRO A CA 1
ATOM 1449 C C . PRO A 1 196 ? 11.680 -2.406 -16.275 1.00 92.81 196 PRO A C 1
ATOM 1451 O O . PRO A 1 196 ? 11.849 -2.666 -17.468 1.00 92.81 196 PRO A O 1
ATOM 1454 N N . ASP A 1 197 ? 11.600 -3.340 -15.335 1.00 92.25 197 ASP A N 1
ATOM 1455 C CA . ASP A 1 197 ? 11.595 -4.793 -15.518 1.00 92.25 197 ASP A CA 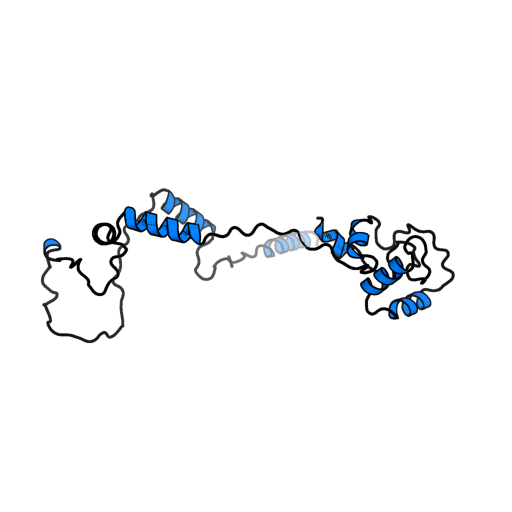1
ATOM 1456 C C . ASP A 1 197 ? 10.199 -5.339 -15.846 1.00 92.25 197 ASP A C 1
ATOM 1458 O O . ASP A 1 197 ? 10.065 -6.420 -16.435 1.00 92.25 197 ASP A O 1
ATOM 1462 N N . GLY A 1 198 ? 9.158 -4.546 -15.599 1.00 94.62 198 GLY A N 1
ATOM 1463 C CA . GLY A 1 198 ? 7.798 -4.868 -15.995 1.00 94.62 198 GLY A CA 1
ATOM 1464 C C . GLY A 1 198 ? 7.182 -5.942 -15.117 1.00 94.62 198 GLY A C 1
ATOM 1465 O O . GLY A 1 198 ? 6.332 -6.695 -15.597 1.00 94.62 198 GLY A O 1
ATOM 1466 N N . ASP A 1 199 ? 7.621 -6.065 -13.871 1.00 95.31 199 ASP A N 1
ATOM 1467 C CA . ASP A 1 199 ? 7.048 -6.998 -12.905 1.00 95.31 199 ASP A CA 1
ATOM 1468 C C . ASP A 1 199 ? 5.783 -6.429 -12.234 1.00 95.31 199 ASP A C 1
ATOM 1470 O O . ASP A 1 199 ? 5.045 -7.144 -11.557 1.00 95.31 199 ASP A O 1
ATOM 1474 N N . GLY A 1 200 ? 5.457 -5.160 -12.497 1.00 96.00 200 GLY A N 1
ATOM 1475 C CA . GLY A 1 200 ? 4.310 -4.478 -11.912 1.00 96.00 200 GLY A CA 1
ATOM 1476 C C . GLY A 1 200 ? 4.553 -3.982 -10.484 1.00 96.00 200 GLY A C 1
ATOM 1477 O O . GLY A 1 200 ? 3.585 -3.582 -9.823 1.00 96.00 200 GLY A O 1
ATOM 1478 N N . PHE A 1 201 ? 5.802 -3.994 -10.013 1.00 97.19 201 PHE A N 1
ATOM 1479 C CA . PHE A 1 201 ? 6.236 -3.507 -8.710 1.00 97.19 201 PHE A CA 1
ATOM 1480 C C . PHE A 1 201 ? 7.232 -2.351 -8.885 1.00 97.19 201 PHE A C 1
ATOM 1482 O O . PHE A 1 201 ? 8.430 -2.504 -9.103 1.00 97.19 201 PHE A O 1
ATOM 1489 N N . ALA A 1 202 ? 6.714 -1.134 -8.772 1.00 96.81 202 ALA A N 1
ATOM 1490 C CA . ALA A 1 202 ? 7.471 0.088 -8.949 1.00 96.81 202 ALA A CA 1
ATOM 1491 C C . ALA A 1 202 ? 8.583 0.237 -7.908 1.00 96.81 202 ALA A C 1
ATOM 1493 O O . ALA A 1 202 ? 8.370 0.034 -6.714 1.00 96.81 202 ALA A O 1
ATOM 1494 N N . CYS A 1 203 ? 9.747 0.709 -8.353 1.00 95.88 203 CYS A N 1
ATOM 1495 C CA . CYS A 1 203 ? 10.860 1.084 -7.485 1.00 95.88 203 CYS A CA 1
ATOM 1496 C C . CYS A 1 203 ? 11.280 -0.015 -6.505 1.00 95.88 203 CYS A C 1
ATOM 1498 O O . CYS A 1 203 ? 11.543 0.270 -5.336 1.00 95.88 203 CYS A O 1
ATOM 1500 N N . PHE A 1 204 ? 11.351 -1.257 -6.996 1.00 92.94 204 PHE A N 1
ATOM 1501 C CA . PHE A 1 204 ? 11.768 -2.428 -6.218 1.00 92.94 204 PHE A CA 1
ATOM 1502 C C . PHE A 1 204 ? 10.846 -2.730 -5.026 1.00 92.94 204 PHE A C 1
ATOM 1504 O O . PHE A 1 204 ? 11.280 -3.297 -4.024 1.00 92.94 204 PHE A O 1
ATOM 1511 N N . TRP A 1 205 ? 9.581 -2.313 -5.107 1.00 97.31 205 TRP A N 1
ATOM 1512 C CA . TRP A 1 205 ? 8.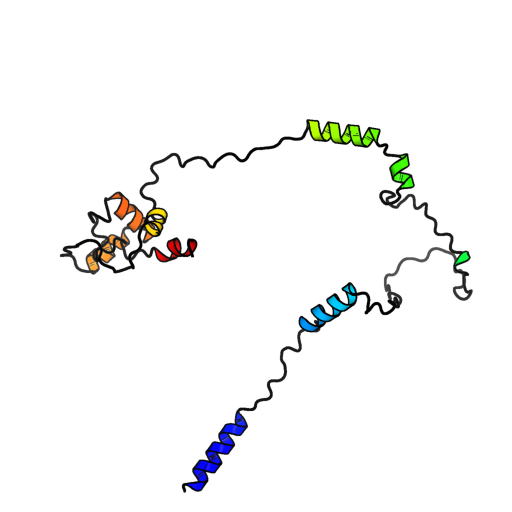601 -2.566 -4.062 1.00 97.31 205 TRP A CA 1
ATOM 1513 C C . TRP A 1 205 ? 8.359 -4.071 -3.876 1.00 97.31 205 TRP A C 1
ATOM 1515 O O . TRP A 1 205 ? 8.155 -4.804 -4.840 1.00 97.31 205 TRP A O 1
ATOM 1525 N N . ASP A 1 206 ? 8.368 -4.538 -2.627 1.00 96.50 206 ASP A N 1
ATOM 1526 C CA . ASP A 1 206 ? 8.198 -5.954 -2.301 1.00 96.50 206 ASP A CA 1
ATOM 1527 C C . ASP A 1 206 ? 6.783 -6.229 -1.756 1.00 96.50 206 ASP A C 1
ATOM 1529 O O . ASP A 1 206 ? 6.433 -5.731 -0.680 1.00 96.50 206 ASP A O 1
ATOM 1533 N N . PRO A 1 207 ? 5.952 -7.042 -2.443 1.00 96.44 207 PRO A N 1
ATOM 1534 C CA . PRO A 1 207 ? 4.627 -7.410 -1.954 1.00 96.44 207 PRO A CA 1
ATOM 1535 C C . PRO A 1 207 ? 4.655 -8.497 -0.862 1.00 96.44 207 PRO A C 1
ATOM 1537 O O . PRO A 1 207 ? 3.615 -8.774 -0.255 1.00 96.44 207 PRO A O 1
ATOM 1540 N N . ALA A 1 208 ? 5.793 -9.160 -0.616 1.00 95.19 208 ALA A N 1
ATOM 1541 C CA . ALA A 1 208 ? 5.880 -10.312 0.281 1.00 95.19 208 ALA A CA 1
ATOM 1542 C C . ALA A 1 208 ? 5.396 -10.041 1.720 1.00 95.19 208 ALA A C 1
ATOM 1544 O O . ALA A 1 208 ? 4.649 -10.884 2.234 1.00 95.19 208 ALA A O 1
ATOM 1545 N N . PRO A 1 209 ? 5.707 -8.894 2.364 1.00 94.19 209 PRO A N 1
ATOM 1546 C CA . PRO A 1 209 ? 5.208 -8.599 3.707 1.00 94.19 209 PRO A CA 1
ATOM 1547 C C . PRO A 1 209 ? 3.675 -8.612 3.775 1.00 94.19 209 PRO A C 1
ATOM 1549 O O . PRO A 1 209 ? 3.102 -9.160 4.714 1.00 94.19 209 PRO A O 1
ATOM 1552 N N . PHE A 1 210 ? 2.999 -8.114 2.737 1.00 93.62 210 PHE A N 1
ATOM 1553 C CA . PHE A 1 210 ? 1.535 -8.067 2.670 1.00 93.62 210 PHE A CA 1
ATOM 1554 C C . PHE A 1 210 ? 0.910 -9.423 2.333 1.00 93.62 210 PHE A C 1
ATOM 1556 O O . PHE A 1 210 ? -0.191 -9.723 2.780 1.00 93.62 210 PHE A O 1
ATOM 1563 N N . ARG A 1 211 ? 1.609 -10.269 1.568 1.00 94.00 211 ARG A N 1
ATOM 1564 C CA . ARG A 1 211 ? 1.146 -11.628 1.241 1.00 94.00 211 ARG A CA 1
ATOM 1565 C C . ARG A 1 211 ? 1.317 -12.608 2.399 1.00 94.00 211 ARG A C 1
ATOM 1567 O O . ARG A 1 211 ? 0.606 -13.608 2.449 1.00 94.00 211 ARG A O 1
ATOM 1574 N N . SER A 1 212 ? 2.238 -12.335 3.325 1.00 91.25 212 SER A N 1
ATOM 1575 C CA . SER A 1 212 ? 2.511 -13.219 4.466 1.00 91.25 212 SER A CA 1
ATOM 1576 C C . SER A 1 212 ? 1.303 -13.415 5.389 1.00 91.25 212 SER A C 1
ATOM 1578 O O . SER A 1 212 ? 1.179 -14.466 6.001 1.00 91.25 212 SER A O 1
ATOM 1580 N N . VAL A 1 213 ? 0.378 -12.454 5.416 1.00 84.06 213 VAL A N 1
ATOM 1581 C CA . VAL A 1 213 ? -0.824 -12.464 6.266 1.00 84.06 213 VAL A CA 1
ATOM 1582 C C . VAL A 1 213 ? -1.875 -13.496 5.821 1.00 84.06 213 VAL A C 1
ATOM 1584 O O . VAL A 1 213 ? -2.799 -13.788 6.571 1.00 84.06 213 VAL A O 1
ATOM 1587 N N . LEU A 1 214 ? -1.760 -14.039 4.602 1.00 75.12 214 LEU A N 1
ATOM 1588 C CA . LEU A 1 214 ? -2.637 -15.103 4.090 1.00 75.12 214 LEU A CA 1
ATOM 1589 C C . LEU A 1 214 ? -2.102 -16.523 4.347 1.00 75.12 214 LEU A C 1
ATOM 1591 O O . LEU A 1 214 ? -2.775 -17.487 3.979 1.00 75.12 214 LEU A O 1
ATOM 1595 N N . ARG A 1 215 ? -0.890 -16.660 4.893 1.00 62.00 215 ARG A N 1
ATOM 1596 C CA . ARG A 1 215 ? -0.253 -17.952 5.170 1.00 62.00 215 ARG A CA 1
ATOM 1597 C C . ARG A 1 215 ? -0.443 -18.336 6.632 1.00 62.00 215 ARG A C 1
ATOM 1599 O O . ARG A 1 215 ? -0.670 -19.543 6.856 1.00 62.00 215 ARG A O 1
#

pLDDT: mean 76.42, std 17.81, range [40.28, 97.56]

Solvent-accessible surface area (backbone atoms only — not comparable to full-atom values): 14134 Å² total; per-residue (Å²): 120,73,72,59,56,59,56,52,55,56,56,61,61,66,72,71,71,69,82,75,74,72,79,78,70,50,98,82,58,77,55,71,69,57,53,53,51,54,50,50,33,60,74,69,67,78,58,78,71,82,82,76,79,71,84,79,84,72,93,62,95,72,82,87,80,90,72,88,72,71,88,82,62,88,74,58,79,87,73,66,77,78,72,84,80,47,93,89,55,87,55,87,85,37,67,70,63,42,56,74,74,51,48,76,67,55,54,48,51,53,52,49,58,49,54,75,70,61,77,86,81,74,89,73,80,79,78,75,81,90,64,90,79,64,53,57,60,59,60,50,30,63,75,51,84,78,53,89,79,42,63,77,36,96,58,88,64,92,68,56,71,72,59,40,53,60,57,45,68,75,37,96,41,39,70,55,37,33,30,52,38,42,64,63,44,28,59,88,38,64,80,83,54,47,38,69,64,15,41,61,42,20,54,80,36,76,46,61,77,62,42,54,80,80,110

Foldseek 3Di:
DVVVVVVVVVVVVVVPPDPPDPPVPPPPDDDPVVVVVVVVCVVVVNDPDPPPDDDPPPPDDDDDDDDDPPPPDPDDPVPPPPPPPPVPDDCPVPPVVCPVVADPVNVVVVVVVVVVVDDDDDDDPDDDPPDCPADDVLVVLQVDDDAQLPAPEDAPDPDDPVVLVVLLVVDPDQNRQLSVQVNVPPPHDRPSCQCRSSRRRGVSHGSVVSNVVVD

Radius of gyration: 40.15 Å; Cα contacts (8 Å, |Δi|>4): 119; chains: 1; bounding box: 94×60×106 Å

Secondary structure (DSSP, 8-state):
-HHHHHHHHHHHHHTT------TT--SS---HHHHHHHHHHHHTT--------PPP-----PPP-S----TTS---GGG-------TTS--TT-HHHHHHHS-HHHHHHHHHHHHHT------PPPPP--S-----HHHHHHH--PPTT---S-----S-HHHHHHHHTTSSSHHHHHHHHHHTTTTT--SS---SS-SS-GGG---HHHHGGG-

Sequence (215 aa):
MRSGLTLLAVFALAACNTQLSDSAAGVGYDSYGAYAVQREQALSGEGADPVTVAPLDVTGTAAVIENPLDATTPVDPSDVAITTNNPGLSDEQNFAAVSSRVTIQDDRARLQAQRENYVVVEPKPLPARSGATGPNIVEYALATTNRVGESRYRRLNPFGASQVERKCGRYASADKAQEAFLKAGGPERDRLGLDPDGDGFACFWDPAPFRSVLR